Protein AF-A0A6I7LXK2-F1 (afdb_monomer)

Mean predicted aligned error: 7.74 Å

Structure (mmCIF, N/CA/C/O backbone):
data_AF-A0A6I7LXK2-F1
#
_entry.id   AF-A0A6I7LXK2-F1
#
loop_
_atom_site.group_PDB
_atom_site.id
_atom_site.type_symbol
_atom_site.label_atom_id
_atom_site.label_alt_id
_atom_site.label_comp_id
_atom_site.label_asym_id
_atom_site.label_entity_id
_atom_site.label_seq_id
_atom_site.pdbx_PDB_ins_code
_atom_site.Cartn_x
_atom_site.Cartn_y
_atom_site.Cartn_z
_atom_site.occupancy
_atom_site.B_iso_or_equiv
_atom_site.auth_seq_id
_atom_site.auth_comp_id
_atom_site.auth_asym_id
_atom_site.auth_atom_id
_atom_site.pdbx_PDB_model_num
ATOM 1 N N . MET A 1 1 ? -41.451 28.332 76.157 1.00 40.19 1 MET A N 1
ATOM 2 C CA . MET A 1 1 ? -41.102 29.244 75.045 1.00 40.19 1 MET A CA 1
ATOM 3 C C . MET A 1 1 ? -39.914 28.663 74.296 1.00 40.19 1 MET A C 1
ATOM 5 O O . MET A 1 1 ? -38.959 28.246 74.935 1.00 40.19 1 MET A O 1
ATOM 9 N N . LYS A 1 2 ? -40.050 28.534 72.973 1.00 38.38 2 LYS A N 1
ATOM 10 C CA . LYS A 1 2 ? -39.091 27.946 72.025 1.00 38.38 2 LYS A CA 1
ATOM 11 C C . LYS A 1 2 ? -38.053 28.992 71.586 1.00 38.38 2 LYS A C 1
ATOM 13 O O . LYS A 1 2 ? -38.459 30.115 71.318 1.00 38.38 2 LYS A O 1
ATOM 18 N N . ALA A 1 3 ? -36.791 28.588 71.430 1.00 36.12 3 ALA A N 1
ATOM 19 C CA . ALA A 1 3 ? -35.787 29.150 70.504 1.00 36.12 3 ALA A CA 1
ATOM 20 C C . ALA A 1 3 ? -34.567 28.200 70.527 1.00 36.12 3 ALA A C 1
ATOM 22 O O . ALA A 1 3 ? -33.747 28.268 71.431 1.00 36.12 3 ALA A O 1
ATOM 23 N N . LEU A 1 4 ? -34.600 27.059 69.834 1.00 32.16 4 LEU A N 1
ATOM 24 C CA . LEU A 1 4 ? -34.219 26.842 68.428 1.00 32.16 4 LEU A CA 1
ATOM 25 C C . LEU A 1 4 ? -32.803 27.355 68.084 1.00 32.16 4 LEU A C 1
ATOM 27 O O . LEU A 1 4 ? -32.638 28.447 67.550 1.00 32.16 4 LEU A O 1
ATOM 31 N N . LEU A 1 5 ? -31.794 26.522 68.373 1.00 35.69 5 LEU A N 1
ATOM 32 C CA . LEU A 1 5 ? -30.478 26.571 67.732 1.00 35.69 5 LEU A CA 1
ATOM 33 C C . LEU 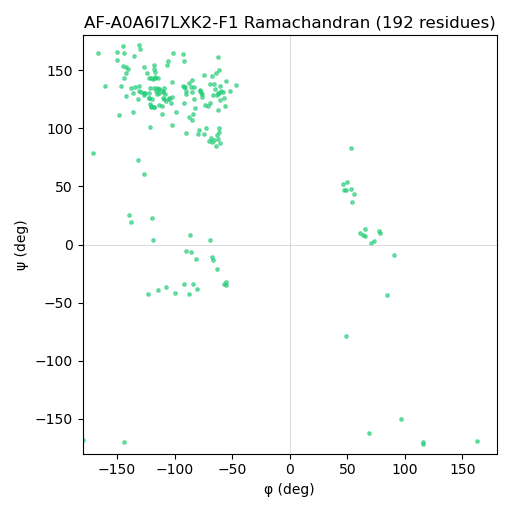A 1 5 ? -30.624 26.121 66.269 1.00 35.69 5 LEU A C 1
ATOM 35 O O . LEU A 1 5 ? -31.042 24.992 66.013 1.00 35.69 5 LEU A O 1
ATOM 39 N N . LEU A 1 6 ? -30.246 26.977 65.319 1.00 35.44 6 LEU A N 1
ATOM 40 C CA . LEU A 1 6 ? -29.979 26.575 63.939 1.00 35.44 6 LEU A CA 1
ATOM 41 C C . LEU A 1 6 ? -28.530 26.079 63.843 1.00 35.44 6 LEU A C 1
ATOM 43 O O . LEU A 1 6 ? -27.594 26.874 63.880 1.00 35.44 6 LEU A O 1
ATOM 47 N N . PHE A 1 7 ? -28.350 24.766 63.704 1.00 38.84 7 PHE A N 1
ATOM 48 C CA . PHE A 1 7 ? -27.110 24.177 63.202 1.00 38.84 7 PHE A CA 1
ATOM 49 C C . PHE A 1 7 ? -27.211 24.111 61.675 1.00 38.84 7 PHE A C 1
ATOM 51 O O . PHE A 1 7 ? -28.005 23.350 61.127 1.00 38.84 7 PHE A O 1
ATOM 58 N N . LEU A 1 8 ? -26.430 24.949 60.994 1.00 34.69 8 LEU A N 1
ATOM 59 C CA . LEU A 1 8 ? -26.265 24.924 59.545 1.00 34.69 8 LEU A CA 1
ATOM 60 C C . LEU A 1 8 ? -25.293 23.781 59.204 1.00 34.69 8 LEU A C 1
ATOM 62 O O . LEU A 1 8 ? -24.079 23.924 59.342 1.00 34.69 8 LEU A O 1
ATOM 66 N N . SER A 1 9 ? -25.810 22.622 58.802 1.00 42.69 9 SER A N 1
ATOM 67 C CA . SER A 1 9 ? -25.003 21.549 58.218 1.00 42.69 9 SER A CA 1
ATOM 68 C C . SER A 1 9 ? -24.723 21.878 56.752 1.00 42.69 9 SER A C 1
ATOM 70 O O . SER A 1 9 ? -25.523 21.608 55.858 1.00 42.69 9 SER A O 1
ATOM 72 N N . LEU A 1 10 ? -23.566 22.490 56.502 1.00 40.06 10 LEU A N 1
ATOM 73 C CA . LEU A 1 10 ? -23.031 22.675 55.159 1.00 40.06 10 LEU A CA 1
ATOM 74 C C . LEU A 1 10 ? -22.502 21.317 54.665 1.00 40.06 10 LEU A C 1
ATOM 76 O O . LEU A 1 10 ? -21.391 20.906 54.993 1.00 40.06 10 LEU A O 1
ATOM 80 N N . ILE A 1 11 ? -23.330 20.583 53.922 1.00 51.34 11 ILE A N 1
ATOM 81 C CA . ILE A 1 11 ? -22.913 19.366 53.222 1.00 51.34 11 ILE A CA 1
ATOM 82 C C . ILE A 1 11 ? -22.040 19.803 52.040 1.00 51.34 11 ILE A C 1
ATOM 84 O O . ILE A 1 11 ? -22.543 20.238 51.006 1.00 51.34 11 ILE A O 1
ATOM 88 N N . PHE A 1 12 ? -20.721 19.699 52.201 1.00 42.94 12 PHE A N 1
ATOM 89 C CA . PHE A 1 12 ? -19.771 19.731 51.091 1.00 42.94 12 PHE A CA 1
ATOM 90 C C . PHE A 1 12 ? -19.953 18.444 50.271 1.00 42.94 12 PHE A C 1
ATOM 92 O O . PHE A 1 12 ? -19.347 17.411 50.553 1.00 42.94 12 PHE A O 1
ATOM 99 N N . LEU A 1 13 ? -20.809 18.495 49.251 1.00 45.91 13 LEU A N 1
ATOM 100 C CA . LEU A 1 13 ? -20.766 17.546 48.141 1.00 45.91 13 LEU A CA 1
ATOM 101 C C . LEU A 1 13 ? -19.502 17.855 47.333 1.00 45.91 13 LEU A C 1
ATOM 103 O O . LEU A 1 13 ? -19.515 18.661 46.405 1.00 45.91 13 LEU A O 1
ATOM 107 N N . ILE A 1 14 ? -18.390 17.220 47.707 1.00 52.28 14 ILE A N 1
ATOM 108 C CA . ILE A 1 14 ? -17.249 17.052 46.809 1.00 52.28 14 ILE A CA 1
ATOM 109 C C . ILE A 1 14 ? -17.737 16.103 45.716 1.00 52.28 14 ILE A C 1
ATOM 111 O O . ILE A 1 14 ? -17.648 14.882 45.826 1.00 52.28 14 ILE A O 1
ATOM 115 N N . GLY A 1 15 ? -18.330 16.679 44.672 1.00 45.72 15 GLY A N 1
ATOM 116 C CA . GLY A 1 15 ? -18.480 16.000 43.402 1.00 45.72 15 GLY A CA 1
ATOM 117 C C . GLY A 1 15 ? -17.081 15.735 42.870 1.00 45.72 15 GLY A C 1
ATOM 118 O O . GLY A 1 15 ? -16.482 16.605 42.242 1.00 45.72 15 GLY A O 1
ATOM 119 N N . CYS A 1 16 ? -16.547 14.544 43.141 1.00 44.50 16 CYS A N 1
ATOM 120 C CA . CYS A 1 16 ? -15.482 13.971 42.333 1.00 44.50 16 CYS A CA 1
ATOM 121 C C . CYS A 1 16 ? -16.037 13.830 40.915 1.00 44.50 16 CYS A C 1
ATOM 123 O O . CYS A 1 16 ? -16.604 12.803 40.552 1.00 44.50 16 CYS A O 1
ATOM 125 N N . SER A 1 17 ? -15.912 14.892 40.122 1.00 44.53 17 SER A N 1
ATOM 126 C CA . SER A 1 17 ? -15.993 14.802 38.675 1.00 44.53 17 SER A CA 1
ATOM 127 C C . SER A 1 17 ? -14.786 13.972 38.259 1.00 44.53 17 SER A C 1
ATOM 129 O O . SER A 1 17 ? -13.677 14.487 38.112 1.00 44.53 17 SER A O 1
ATOM 131 N N . SER A 1 18 ? -14.967 12.652 38.194 1.00 45.75 18 SER A N 1
ATOM 132 C CA . SER A 1 18 ? -14.012 11.777 37.539 1.00 45.75 18 SER A CA 1
ATOM 133 C C . SER A 1 18 ? -13.983 12.225 36.086 1.00 45.75 18 SER A C 1
ATOM 135 O O . SER A 1 18 ? -14.856 11.864 35.293 1.00 45.75 18 SER A O 1
ATOM 137 N N . SER A 1 19 ? -13.011 13.066 35.738 1.00 47.66 19 SER A N 1
ATOM 138 C CA . SER A 1 19 ? -12.653 13.271 34.349 1.00 47.66 19 SER A CA 1
ATOM 139 C C . SER A 1 19 ? -12.160 11.917 33.850 1.00 47.66 19 SER A C 1
ATOM 141 O O . SER A 1 19 ? -10.985 11.580 34.008 1.00 47.66 19 SER A O 1
ATOM 143 N N . ASN A 1 20 ? -13.067 11.108 33.309 1.00 47.72 20 ASN A N 1
ATOM 144 C CA . ASN A 1 20 ? -12.704 9.981 32.473 1.00 47.72 20 ASN A CA 1
ATOM 145 C C . ASN A 1 20 ? -12.029 10.597 31.250 1.00 47.72 20 ASN A C 1
ATOM 147 O O . ASN A 1 20 ? -12.684 10.903 30.256 1.00 47.72 20 ASN A O 1
ATOM 151 N N . LYS A 1 21 ? -10.724 10.867 31.353 1.00 54.53 21 LYS A N 1
ATOM 152 C CA . LYS A 1 21 ? -9.888 11.063 30.177 1.00 54.53 21 LYS A CA 1
ATOM 153 C C . LYS A 1 21 ? -9.978 9.737 29.440 1.00 54.53 21 LYS A C 1
ATOM 155 O O . LYS A 1 21 ? -9.385 8.758 29.882 1.00 54.53 21 LYS A O 1
ATOM 160 N N . SER A 1 22 ? -10.811 9.689 28.404 1.00 71.38 22 SER A N 1
ATOM 161 C CA . SER A 1 22 ? -10.845 8.558 27.489 1.00 71.38 22 SER A CA 1
ATOM 162 C C . SER A 1 22 ? -9.419 8.314 27.020 1.00 71.38 22 SER A C 1
ATOM 164 O O . SER A 1 22 ? -8.722 9.26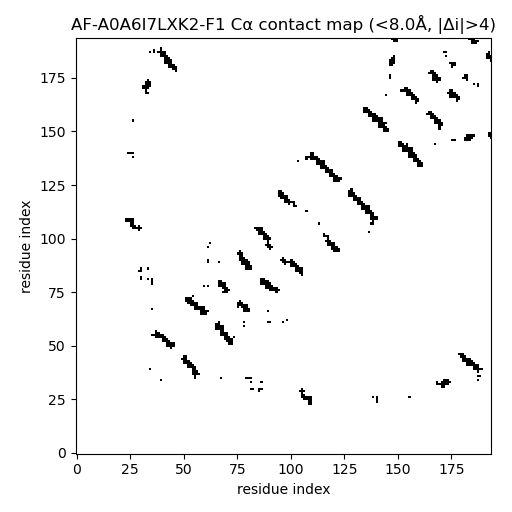8 26.660 1.00 71.38 22 SER A O 1
ATOM 166 N N . GLU A 1 23 ? -8.972 7.063 27.065 1.00 79.69 23 GLU A N 1
ATOM 167 C CA . GLU A 1 23 ? -7.675 6.715 26.501 1.00 79.69 23 GLU A CA 1
ATOM 168 C C . GLU A 1 23 ? -7.623 7.166 25.033 1.00 79.69 23 GLU A C 1
ATOM 170 O O . GLU A 1 23 ? -8.641 7.094 24.333 1.00 79.69 23 GLU A O 1
ATOM 175 N N . PRO A 1 24 ? -6.477 7.688 24.564 1.00 82.69 24 PRO A N 1
ATOM 176 C CA . PRO A 1 24 ? -6.350 8.109 23.179 1.00 82.69 24 PRO A CA 1
ATOM 177 C C . PRO A 1 24 ? -6.596 6.909 22.265 1.00 82.69 24 PRO A C 1
ATOM 179 O O . PRO A 1 24 ? -6.023 5.838 22.469 1.00 82.69 24 PRO A O 1
ATOM 182 N N . VAL A 1 25 ? -7.436 7.093 21.247 1.00 89.62 25 VAL A N 1
ATOM 183 C CA . VAL A 1 25 ? -7.673 6.068 20.229 1.00 89.62 25 VAL A CA 1
ATOM 184 C C . VAL A 1 25 ? -6.361 5.817 19.494 1.00 89.62 25 VAL A C 1
ATOM 186 O O . VAL A 1 25 ? -5.715 6.758 19.030 1.00 89.62 25 VAL A O 1
ATOM 189 N N . LYS A 1 26 ? -5.958 4.551 19.394 1.00 91.44 26 LYS A N 1
ATOM 190 C CA . LYS A 1 26 ? -4.748 4.139 18.678 1.00 91.44 26 LYS A CA 1
ATOM 191 C C . LYS A 1 26 ? -5.095 3.218 17.524 1.00 91.44 26 LYS A C 1
ATOM 193 O O . LYS A 1 26 ? -6.103 2.504 17.579 1.00 91.44 26 LYS A O 1
ATOM 198 N N . LEU A 1 27 ? -4.233 3.203 16.516 1.00 90.25 27 LEU A N 1
ATOM 199 C CA . LEU A 1 27 ? -4.200 2.108 15.562 1.00 90.25 27 LEU A CA 1
ATOM 200 C C . LEU A 1 27 ? -3.829 0.835 16.330 1.00 90.25 27 LEU A C 1
ATOM 202 O O . LEU A 1 27 ? -2.754 0.748 16.917 1.00 90.25 27 LEU A O 1
ATOM 206 N N . THR A 1 28 ? -4.742 -0.125 16.385 1.00 84.00 28 THR A N 1
ATOM 207 C CA . THR A 1 28 ? -4.524 -1.421 17.027 1.00 84.00 28 THR A CA 1
ATOM 208 C C . THR A 1 28 ? -4.555 -2.499 15.962 1.00 84.00 28 THR A C 1
ATOM 210 O O . THR A 1 28 ? -5.319 -2.407 15.005 1.00 84.00 28 THR A O 1
ATOM 213 N N . ASP A 1 29 ? -3.706 -3.520 16.123 1.00 87.75 29 ASP A N 1
ATOM 214 C CA . ASP A 1 29 ? -3.629 -4.632 15.168 1.00 87.75 29 ASP A CA 1
ATOM 215 C C . ASP A 1 29 ? -3.356 -4.152 13.726 1.00 87.75 29 ASP A C 1
ATOM 217 O O . ASP A 1 29 ? -3.992 -4.582 12.766 1.00 87.75 29 ASP A O 1
ATOM 221 N N . GLY A 1 30 ? -2.424 -3.199 13.581 1.00 90.31 30 GLY A N 1
ATOM 222 C CA . GLY A 1 30 ? -2.158 -2.524 12.309 1.00 90.31 30 GLY A CA 1
ATOM 223 C C . GLY A 1 30 ? -1.823 -3.488 11.168 1.00 90.31 30 GLY A C 1
ATOM 224 O O . GLY A 1 30 ? -2.288 -3.279 10.056 1.00 90.31 30 GLY A O 1
ATOM 225 N N . ALA A 1 31 ? -1.130 -4.597 11.450 1.00 94.31 31 ALA A N 1
ATOM 226 C CA . ALA A 1 31 ? -0.794 -5.615 10.453 1.00 94.31 31 ALA A CA 1
ATOM 227 C C . ALA A 1 31 ? -2.029 -6.194 9.740 1.00 94.31 31 ALA A C 1
ATOM 229 O O . ALA A 1 31 ? -1.972 -6.466 8.544 1.00 94.31 31 ALA A O 1
ATOM 230 N N . ALA A 1 32 ? -3.166 -6.313 10.432 1.00 95.38 32 ALA A N 1
ATOM 231 C CA . ALA A 1 32 ? -4.401 -6.818 9.839 1.00 95.38 32 ALA A CA 1
ATOM 232 C C . ALA A 1 32 ? -4.993 -5.885 8.766 1.00 95.38 32 ALA A C 1
ATOM 234 O O . ALA A 1 32 ? -5.883 -6.300 8.031 1.00 95.38 32 ALA A O 1
ATOM 235 N N . TYR A 1 33 ? -4.535 -4.635 8.666 1.00 97.19 33 TYR A N 1
ATOM 236 C CA . TYR A 1 33 ? -4.950 -3.682 7.633 1.00 97.19 33 TYR A CA 1
ATOM 237 C C . TYR A 1 33 ? -4.078 -3.730 6.377 1.00 97.19 33 TYR A C 1
ATOM 239 O O . TYR A 1 33 ? -4.403 -3.057 5.406 1.00 97.19 33 TYR A O 1
ATOM 247 N N . PHE A 1 34 ? -3.001 -4.519 6.374 1.00 97.12 34 PHE A N 1
ATOM 248 C CA . PHE A 1 34 ? -2.053 -4.601 5.263 1.00 97.12 34 PHE A CA 1
ATOM 249 C C . PHE A 1 34 ? -1.774 -6.071 4.917 1.00 97.12 34 PHE A C 1
ATOM 251 O O . PHE A 1 34 ? -0.702 -6.584 5.247 1.00 97.12 34 PHE A O 1
ATOM 258 N N . PRO A 1 35 ? -2.741 -6.778 4.300 1.00 96.31 35 PRO A N 1
ATOM 259 C CA . PRO A 1 35 ? -2.526 -8.151 3.867 1.00 96.31 35 PRO A CA 1
ATOM 260 C C . PRO A 1 35 ? -1.455 -8.202 2.771 1.00 96.31 35 PRO A C 1
ATOM 262 O O . PRO A 1 35 ? -1.442 -7.383 1.852 1.00 96.31 35 PRO A O 1
ATOM 265 N N . ILE A 1 36 ? -0.517 -9.138 2.924 1.00 96.56 36 ILE A N 1
ATOM 266 C CA . ILE A 1 36 ? 0.653 -9.309 2.049 1.00 96.56 36 ILE A CA 1
ATOM 267 C C . ILE A 1 36 ? 0.955 -10.794 1.777 1.00 96.56 36 ILE A C 1
ATOM 269 O O . ILE A 1 36 ? 2.1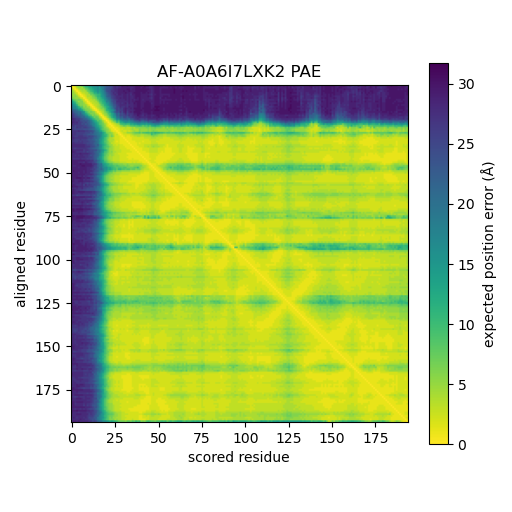14 -11.161 1.549 1.00 96.56 36 ILE A O 1
ATOM 273 N N . ALA A 1 37 ? -0.049 -11.671 1.872 1.00 97.00 37 ALA A N 1
ATOM 274 C CA . ALA A 1 37 ? 0.127 -13.086 1.566 1.00 97.00 37 ALA A CA 1
ATOM 275 C C . ALA A 1 37 ? 0.218 -13.286 0.047 1.00 97.00 37 ALA A C 1
ATOM 277 O O . ALA A 1 37 ? -0.403 -12.565 -0.730 1.00 97.00 37 ALA A O 1
ATOM 278 N N . ASP A 1 38 ? 1.015 -14.261 -0.395 1.00 97.56 38 ASP A N 1
ATOM 279 C CA . ASP A 1 38 ? 1.175 -14.519 -1.827 1.00 97.56 38 ASP A CA 1
ATOM 280 C C . ASP A 1 38 ? -0.171 -14.918 -2.452 1.00 97.56 38 ASP A C 1
ATOM 282 O O . ASP A 1 38 ? -0.863 -15.806 -1.952 1.00 97.56 38 ASP A O 1
ATOM 286 N N . GLY A 1 39 ? -0.528 -14.270 -3.563 1.00 97.38 39 GLY A N 1
ATOM 287 C CA . GLY A 1 39 ? -1.815 -14.453 -4.235 1.00 97.38 39 GLY A CA 1
ATOM 288 C C . GLY A 1 39 ? -2.931 -13.514 -3.766 1.00 97.38 39 GLY A C 1
ATOM 289 O O . GLY A 1 39 ? -3.961 -13.453 -4.444 1.00 97.38 39 GLY A O 1
ATOM 290 N N . A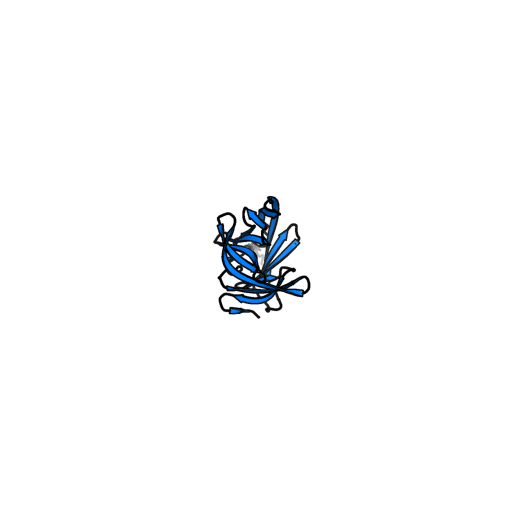SP A 1 40 ? -2.735 -12.742 -2.691 1.00 98.44 40 ASP A N 1
ATOM 291 C CA . ASP A 1 40 ? -3.668 -11.672 -2.324 1.00 98.44 40 ASP A CA 1
ATOM 292 C C . ASP A 1 40 ? -3.808 -10.697 -3.502 1.00 98.44 40 ASP A C 1
ATOM 294 O O . ASP A 1 40 ? -2.813 -10.221 -4.064 1.00 98.44 40 ASP A O 1
ATOM 298 N N . THR A 1 41 ? -5.053 -10.455 -3.914 1.00 98.25 41 THR A N 1
ATOM 299 C CA . THR A 1 41 ? -5.380 -9.734 -5.147 1.00 98.25 41 THR A CA 1
ATOM 300 C C . THR A 1 41 ? -6.474 -8.699 -4.918 1.00 98.25 41 THR A C 1
ATOM 302 O O . THR A 1 41 ? -7.518 -8.990 -4.335 1.00 98.25 41 THR A O 1
ATOM 305 N N . TRP A 1 42 ? -6.279 -7.505 -5.467 1.00 98.38 42 TRP A N 1
ATOM 306 C CA . TRP A 1 42 ? -7.244 -6.410 -5.456 1.00 98.38 42 TRP A CA 1
ATOM 307 C C . TRP A 1 42 ? -7.621 -6.000 -6.871 1.00 98.38 42 TRP A C 1
ATOM 309 O O . TRP A 1 42 ? -6.770 -5.931 -7.760 1.00 98.38 42 TRP A O 1
ATOM 319 N N . TYR A 1 43 ? -8.888 -5.649 -7.055 1.00 98.19 43 TYR A N 1
ATOM 320 C CA . TYR A 1 43 ? -9.426 -5.123 -8.300 1.00 98.19 43 TYR A CA 1
ATOM 321 C C . TYR A 1 43 ? -9.951 -3.715 -8.037 1.00 98.19 43 TYR A C 1
ATOM 323 O O . TYR A 1 43 ? -10.863 -3.534 -7.231 1.00 98.19 43 TYR A O 1
ATOM 331 N N . PHE A 1 44 ? -9.383 -2.724 -8.715 1.00 98.12 44 PHE A N 1
ATOM 332 C CA . PHE A 1 44 ? -9.707 -1.315 -8.530 1.00 98.12 44 PHE A CA 1
ATOM 333 C C . PHE A 1 44 ? -10.309 -0.694 -9.791 1.00 98.12 44 PHE A C 1
ATOM 335 O O . PHE A 1 44 ? -9.859 -0.944 -10.918 1.00 98.12 44 PHE A O 1
ATOM 342 N N . SER A 1 45 ? -11.259 0.211 -9.572 1.00 97.06 45 SER A N 1
ATOM 343 C CA . SER A 1 45 ? -11.553 1.304 -10.492 1.00 97.06 45 SER A CA 1
ATOM 344 C C . SER A 1 45 ? -10.554 2.425 -10.231 1.00 97.06 45 SER A C 1
ATOM 346 O O . SER A 1 45 ? -10.531 2.979 -9.135 1.00 97.06 45 SER A O 1
ATOM 348 N N . ALA A 1 46 ? -9.737 2.753 -11.227 1.00 92.69 46 ALA A N 1
ATOM 349 C CA . ALA A 1 46 ? -8.770 3.835 -11.149 1.00 92.69 46 ALA A CA 1
ATOM 350 C C . ALA A 1 46 ? -9.256 5.106 -11.865 1.00 92.69 46 ALA A C 1
ATOM 352 O O . ALA A 1 46 ? -10.187 5.059 -12.685 1.00 92.69 46 ALA A O 1
ATOM 353 N N . PHE A 1 47 ? -8.600 6.238 -11.595 1.00 84.69 47 PHE A N 1
ATOM 354 C CA . PHE A 1 47 ? -8.865 7.507 -12.278 1.00 84.69 47 PHE A CA 1
ATOM 355 C C . PHE A 1 47 ? -8.943 7.335 -13.809 1.00 84.69 47 PHE A C 1
ATOM 357 O O . PHE A 1 47 ? -8.166 6.603 -14.429 1.00 84.69 47 PHE A O 1
ATOM 364 N N . GLY A 1 48 ? -9.930 7.988 -14.430 1.00 85.75 48 GLY A N 1
ATOM 365 C CA . GLY A 1 48 ? -10.206 7.856 -15.865 1.00 85.75 48 GLY A CA 1
ATOM 366 C C . GLY A 1 48 ? -10.945 6.571 -16.268 1.00 85.75 48 GLY A C 1
ATOM 367 O O . GLY A 1 48 ? -11.026 6.269 -17.456 1.00 85.75 48 GLY A O 1
ATOM 368 N N . GLY A 1 49 ? -11.486 5.807 -15.311 1.00 87.44 49 GLY A N 1
ATOM 369 C CA . GLY A 1 49 ? -12.271 4.593 -15.577 1.00 87.44 49 GLY A CA 1
ATOM 370 C C . GLY A 1 49 ? -11.426 3.363 -15.924 1.00 87.44 49 GLY A C 1
ATOM 371 O O . GLY A 1 49 ? -11.969 2.338 -16.342 1.00 87.44 49 GLY A O 1
ATOM 372 N N . ARG A 1 50 ? -10.101 3.449 -15.755 1.00 93.69 50 ARG A N 1
ATOM 373 C CA . ARG A 1 50 ? -9.172 2.334 -15.962 1.00 93.69 50 ARG A CA 1
ATOM 374 C C . ARG A 1 50 ? -9.430 1.251 -14.916 1.00 93.69 50 ARG A C 1
ATOM 376 O O . ARG A 1 50 ? -9.598 1.554 -13.741 1.00 93.69 50 ARG A O 1
ATOM 383 N N . LYS A 1 51 ? -9.417 -0.016 -15.327 1.00 95.94 51 LYS A N 1
ATOM 384 C CA . LYS A 1 51 ? -9.408 -1.148 -14.393 1.00 95.94 51 LYS A CA 1
ATOM 385 C C . LYS A 1 51 ? -7.979 -1.546 -14.075 1.00 95.94 51 LYS A C 1
ATOM 387 O O . LYS A 1 51 ? -7.135 -1.611 -14.971 1.00 95.94 51 LYS A O 1
ATOM 392 N N . VAL A 1 52 ? -7.724 -1.773 -12.797 1.00 96.50 52 VAL A N 1
ATOM 393 C CA . VAL A 1 52 ? -6.403 -2.109 -12.283 1.00 96.50 52 VAL A CA 1
ATOM 394 C C . VAL A 1 52 ? -6.506 -3.347 -11.417 1.00 96.50 52 VAL A C 1
ATOM 396 O O . VAL A 1 52 ? -7.358 -3.415 -10.536 1.00 96.50 52 VAL A O 1
ATOM 399 N N . VAL A 1 53 ? -5.629 -4.313 -11.666 1.00 97.56 53 VAL A N 1
ATOM 400 C CA . VAL A 1 53 ? -5.466 -5.495 -10.822 1.00 97.56 53 VAL A CA 1
ATOM 401 C C . VAL A 1 53 ? -4.131 -5.389 -10.117 1.00 97.56 53 VAL A C 1
ATOM 403 O O . VAL A 1 53 ? -3.107 -5.220 -10.779 1.00 97.56 53 VAL A O 1
ATOM 406 N N . ARG A 1 54 ? -4.134 -5.500 -8.790 1.00 97.38 54 ARG A N 1
ATOM 407 C CA . ARG A 1 54 ? -2.915 -5.575 -7.986 1.00 97.38 54 ARG A CA 1
ATOM 408 C C . ARG A 1 54 ? -2.800 -6.942 -7.340 1.00 97.38 54 ARG A C 1
ATOM 410 O O . ARG A 1 54 ? -3.790 -7.413 -6.802 1.00 97.38 54 ARG A O 1
ATOM 417 N N . THR A 1 55 ? -1.627 -7.566 -7.395 1.00 98.00 55 THR A N 1
ATOM 418 C CA . THR A 1 55 ? -1.412 -8.929 -6.870 1.00 98.00 55 THR A CA 1
ATOM 419 C C . THR A 1 55 ? -0.091 -9.028 -6.122 1.00 98.00 55 THR A C 1
ATOM 421 O O . THR A 1 55 ? 0.939 -8.587 -6.639 1.00 98.00 55 THR A O 1
ATOM 424 N N . VAL A 1 56 ? -0.094 -9.652 -4.944 1.00 98.06 56 VAL A N 1
ATOM 425 C CA . VAL A 1 56 ? 1.138 -10.059 -4.254 1.00 98.06 56 VAL A CA 1
ATOM 426 C C . VAL A 1 56 ? 1.746 -11.265 -4.975 1.00 98.06 56 VAL A C 1
ATOM 428 O O . VAL A 1 56 ? 1.121 -12.320 -5.079 1.00 98.06 56 VAL A O 1
ATOM 431 N N . SER A 1 57 ? 2.975 -11.126 -5.470 1.00 97.44 57 SER A N 1
ATOM 432 C CA . SER A 1 57 ? 3.633 -12.103 -6.348 1.00 97.44 57 SER A CA 1
ATOM 433 C C . SER A 1 57 ? 5.011 -12.523 -5.827 1.00 97.44 57 SER A C 1
ATOM 435 O O . SER A 1 57 ? 6.032 -12.357 -6.511 1.00 97.44 57 SER A O 1
ATOM 437 N N . GLY A 1 58 ? 5.042 -13.105 -4.629 1.00 96.75 58 GLY A N 1
ATOM 438 C CA . GLY A 1 58 ? 6.265 -13.612 -4.017 1.00 96.75 58 GLY A CA 1
ATOM 439 C C . GLY A 1 58 ? 7.224 -12.500 -3.609 1.00 96.75 58 GLY A C 1
ATOM 440 O O . GLY A 1 58 ? 6.863 -11.325 -3.503 1.00 96.75 58 GLY A O 1
ATOM 441 N N . ASP A 1 59 ? 8.477 -12.879 -3.392 1.00 97.31 59 ASP A N 1
ATOM 442 C CA . ASP A 1 59 ? 9.477 -11.968 -2.848 1.00 97.31 59 ASP A CA 1
ATOM 443 C C . ASP A 1 59 ? 10.259 -11.236 -3.953 1.00 97.31 59 ASP A C 1
ATOM 445 O O . ASP A 1 59 ? 10.346 -11.666 -5.111 1.00 97.31 59 ASP A O 1
ATOM 449 N N . THR A 1 60 ? 10.839 -10.099 -3.591 1.00 95.88 60 THR A N 1
ATOM 450 C CA . THR A 1 60 ? 11.818 -9.329 -4.362 1.00 95.88 60 THR A CA 1
ATOM 451 C C . THR A 1 60 ? 12.827 -8.694 -3.401 1.00 95.88 60 THR A C 1
ATOM 453 O O . THR A 1 60 ? 12.640 -8.729 -2.183 1.00 95.88 60 THR A O 1
ATOM 456 N N . THR A 1 61 ? 13.897 -8.113 -3.937 1.00 95.06 61 THR A N 1
ATOM 457 C CA . THR A 1 61 ? 14.915 -7.418 -3.145 1.00 95.06 61 THR A CA 1
ATOM 458 C C . THR A 1 61 ? 15.024 -5.972 -3.601 1.00 95.06 61 THR A C 1
ATOM 460 O O . THR A 1 61 ? 15.362 -5.720 -4.756 1.00 95.06 61 THR A O 1
ATOM 463 N N . ILE A 1 62 ? 14.786 -5.033 -2.687 1.00 93.69 62 ILE A N 1
ATOM 464 C CA . ILE A 1 62 ? 14.976 -3.592 -2.895 1.00 93.69 62 ILE A CA 1
ATOM 465 C C . ILE A 1 62 ? 16.003 -3.115 -1.876 1.00 93.69 62 ILE A C 1
ATOM 467 O O . ILE A 1 62 ? 15.848 -3.370 -0.688 1.00 93.69 62 ILE A O 1
ATOM 471 N N . ASN A 1 63 ? 17.080 -2.473 -2.335 1.00 89.56 63 ASN A N 1
ATOM 472 C CA . ASN A 1 63 ? 18.159 -1.981 -1.470 1.00 89.56 63 ASN A CA 1
ATOM 473 C C . ASN A 1 63 ? 18.676 -3.033 -0.457 1.00 89.56 63 ASN A C 1
ATOM 475 O O . ASN A 1 63 ? 18.802 -2.781 0.737 1.00 89.56 63 ASN A O 1
ATOM 479 N N . SER A 1 64 ? 18.936 -4.257 -0.931 1.00 91.12 64 SER A N 1
ATOM 480 C CA . SER A 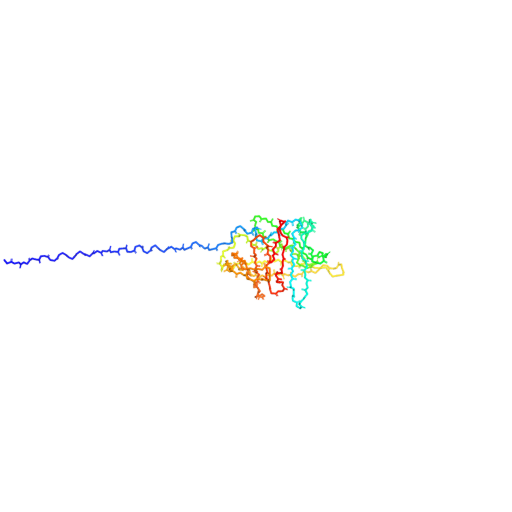1 64 ? 19.352 -5.411 -0.106 1.00 91.12 64 SER A CA 1
ATOM 481 C C . SER A 1 64 ? 18.332 -5.897 0.941 1.00 91.12 64 SER A C 1
ATOM 483 O O . SER A 1 64 ? 18.657 -6.784 1.730 1.00 91.12 64 SER A O 1
ATOM 485 N N . LEU A 1 65 ? 17.101 -5.378 0.942 1.00 93.56 65 LEU A N 1
ATOM 486 C CA . LEU A 1 65 ? 16.011 -5.823 1.810 1.00 93.56 65 LEU A CA 1
ATOM 487 C C . LEU A 1 65 ? 15.035 -6.710 1.037 1.00 93.56 65 LEU A C 1
ATOM 489 O O . LEU A 1 65 ? 14.514 -6.326 -0.012 1.00 93.56 65 LEU A O 1
ATOM 493 N N . THR A 1 66 ? 14.764 -7.898 1.575 1.00 96.19 66 THR A N 1
ATOM 494 C CA . THR A 1 66 ? 13.740 -8.798 1.036 1.00 96.19 66 THR A CA 1
ATOM 495 C 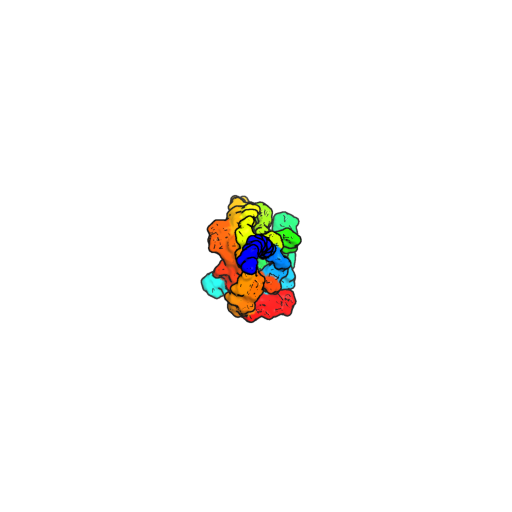C . THR A 1 66 ? 12.352 -8.297 1.422 1.00 96.19 66 THR A C 1
ATOM 497 O O . THR A 1 66 ? 12.064 -8.060 2.595 1.00 96.19 66 THR A O 1
ATOM 500 N N . CYS A 1 67 ? 11.491 -8.133 0.427 1.00 96.94 67 CYS A N 1
ATOM 501 C CA . CYS A 1 67 ? 10.143 -7.591 0.555 1.00 96.94 67 CYS A CA 1
ATOM 502 C C . CYS A 1 67 ? 9.186 -8.308 -0.409 1.00 96.94 67 CYS A C 1
ATOM 504 O O . CYS A 1 67 ? 9.611 -9.011 -1.325 1.00 96.94 67 CYS A O 1
ATOM 506 N N . LYS A 1 68 ? 7.882 -8.145 -0.197 1.00 97.81 68 LYS A N 1
ATOM 507 C CA . LYS A 1 68 ? 6.826 -8.680 -1.055 1.00 97.81 68 LYS A CA 1
ATOM 508 C C . LYS A 1 68 ? 6.677 -7.840 -2.306 1.00 97.81 68 LYS A C 1
ATOM 510 O O . LYS A 1 68 ? 6.566 -6.622 -2.230 1.00 97.81 68 LYS A O 1
ATOM 515 N N . ARG A 1 69 ? 6.662 -8.493 -3.460 1.00 97.38 69 ARG A N 1
ATOM 516 C CA . ARG A 1 69 ? 6.491 -7.863 -4.766 1.00 97.38 69 ARG A CA 1
ATOM 517 C C . ARG A 1 69 ? 5.013 -7.687 -5.065 1.00 97.38 69 ARG A C 1
ATOM 519 O O . ARG A 1 69 ? 4.263 -8.657 -4.988 1.00 97.38 69 ARG A O 1
ATOM 526 N N . ILE A 1 70 ? 4.621 -6.495 -5.493 1.00 97.44 70 ILE A N 1
ATOM 527 C CA . ILE A 1 70 ? 3.259 -6.209 -5.933 1.00 97.44 70 ILE A CA 1
ATOM 528 C C . ILE A 1 70 ? 3.271 -5.911 -7.424 1.00 97.44 70 ILE A C 1
ATOM 530 O O . ILE A 1 70 ? 3.930 -4.978 -7.898 1.00 97.44 70 ILE A O 1
ATOM 534 N N . LEU A 1 71 ? 2.535 -6.726 -8.167 1.00 96.62 71 LEU A N 1
ATOM 535 C CA . LEU A 1 71 ? 2.285 -6.506 -9.582 1.00 96.62 71 LEU A CA 1
ATOM 536 C C . LEU A 1 71 ? 1.057 -5.617 -9.735 1.00 96.62 71 LEU A C 1
ATOM 538 O O . LEU A 1 71 ? 0.069 -5.835 -9.042 1.00 96.62 71 LEU A O 1
ATOM 542 N N . GLU A 1 72 ? 1.095 -4.672 -10.666 1.00 95.00 72 GLU A N 1
ATOM 543 C CA . GLU A 1 72 ? -0.079 -4.012 -11.227 1.00 95.00 72 GLU A CA 1
ATOM 544 C C . GLU A 1 72 ? -0.220 -4.452 -12.682 1.00 95.00 72 GLU A C 1
ATOM 546 O O . GLU A 1 72 ? 0.687 -4.215 -13.484 1.00 95.00 72 GLU A O 1
ATOM 551 N N . ASN A 1 73 ? -1.339 -5.092 -13.031 1.00 94.25 73 ASN A N 1
ATOM 552 C CA . ASN A 1 73 ? -1.575 -5.642 -14.370 1.00 94.25 73 ASN A CA 1
ATOM 553 C C . ASN A 1 73 ? -0.347 -6.429 -14.887 1.00 94.25 73 ASN A C 1
ATOM 555 O O . ASN A 1 73 ? 0.202 -6.129 -15.948 1.00 94.25 73 ASN A O 1
ATOM 559 N N . ASP A 1 74 ? 0.129 -7.373 -14.069 1.00 90.75 74 ASP A N 1
ATOM 560 C CA . ASP A 1 74 ? 1.279 -8.259 -14.321 1.00 90.75 74 ASP A CA 1
ATOM 561 C C . ASP A 1 74 ? 2.660 -7.584 -14.428 1.00 90.75 74 ASP A C 1
ATOM 563 O O . ASP A 1 74 ? 3.659 -8.244 -14.715 1.00 90.75 74 ASP A O 1
ATOM 567 N N . THR A 1 75 ? 2.761 -6.284 -14.142 1.00 90.62 75 THR A N 1
ATOM 568 C CA . THR A 1 75 ? 4.038 -5.556 -14.107 1.00 90.62 75 THR A CA 1
ATOM 569 C C . THR A 1 75 ? 4.391 -5.181 -12.676 1.00 90.62 75 THR A C 1
ATOM 571 O O . THR A 1 75 ? 3.556 -4.622 -11.973 1.00 90.62 75 THR A O 1
ATOM 574 N N . THR A 1 76 ? 5.626 -5.437 -12.231 1.00 84.56 76 THR A N 1
ATOM 575 C CA . THR A 1 76 ? 6.080 -4.977 -10.909 1.00 84.56 76 THR A CA 1
ATOM 576 C C . THR A 1 76 ? 5.920 -3.465 -10.804 1.00 84.56 76 THR A C 1
ATOM 578 O O . THR A 1 76 ? 6.534 -2.726 -11.574 1.00 84.56 76 THR A O 1
ATOM 581 N N . GLN A 1 77 ? 5.105 -3.025 -9.849 1.00 89.56 77 GLN A N 1
ATOM 582 C CA . GLN A 1 77 ? 4.935 -1.608 -9.543 1.00 89.56 77 GLN A CA 1
ATOM 583 C C . GLN A 1 77 ? 5.438 -1.260 -8.158 1.00 89.56 77 GLN A C 1
ATOM 585 O O . GLN A 1 77 ? 6.060 -0.216 -7.994 1.00 89.56 77 GLN A O 1
ATOM 590 N N . GLU A 1 78 ? 5.200 -2.139 -7.186 1.00 95.94 78 GLU A N 1
ATOM 591 C CA . GLU A 1 78 ? 5.487 -1.843 -5.790 1.00 95.94 78 GLU A CA 1
ATOM 592 C C . GLU A 1 78 ? 6.183 -2.999 -5.082 1.00 95.94 78 GLU A C 1
ATOM 594 O O . GLU A 1 78 ? 6.179 -4.147 -5.539 1.00 95.94 78 GLU A O 1
ATOM 599 N N . ALA A 1 79 ? 6.791 -2.679 -3.944 1.00 97.12 79 ALA A N 1
ATOM 600 C CA . ALA A 1 79 ? 7.388 -3.654 -3.053 1.00 97.12 79 ALA A CA 1
ATOM 601 C C . ALA A 1 79 ? 7.158 -3.257 -1.594 1.00 97.12 79 ALA A C 1
ATOM 603 O O . ALA A 1 79 ? 7.453 -2.125 -1.197 1.00 97.12 79 ALA A O 1
ATOM 604 N N . TRP A 1 80 ? 6.634 -4.188 -0.801 1.00 97.88 80 TRP A N 1
ATOM 605 C CA . TRP A 1 80 ? 6.121 -3.938 0.544 1.00 97.88 80 TRP A CA 1
ATOM 606 C C . TRP A 1 80 ? 6.738 -4.860 1.589 1.00 97.88 80 TRP A C 1
ATOM 608 O O . TRP A 1 80 ? 7.091 -6.002 1.309 1.00 97.88 80 TRP A O 1
ATOM 618 N N . SER A 1 81 ? 6.800 -4.414 2.836 1.00 97.62 81 SER A N 1
ATOM 619 C CA . SER A 1 81 ? 7.032 -5.313 3.969 1.00 97.62 81 SER A CA 1
ATOM 620 C C . SER A 1 81 ? 6.185 -4.902 5.160 1.00 97.62 81 SER A C 1
ATOM 622 O O . SER A 1 81 ? 5.930 -3.715 5.350 1.00 97.62 81 SER A O 1
ATOM 624 N N . VAL A 1 82 ? 5.827 -5.865 6.002 1.00 96.94 82 VAL A N 1
ATOM 625 C CA . VAL A 1 82 ? 5.124 -5.622 7.262 1.00 96.94 82 VAL A CA 1
ATOM 626 C C . VAL A 1 82 ? 5.916 -6.258 8.392 1.00 96.94 82 VAL A C 1
ATOM 628 O O . VAL A 1 82 ? 6.291 -7.426 8.307 1.00 96.94 82 VAL A O 1
ATOM 631 N N . ASP A 1 83 ? 6.164 -5.496 9.452 1.00 94.56 83 ASP A N 1
ATOM 632 C CA . ASP A 1 83 ? 6.745 -6.007 10.691 1.00 94.56 83 ASP A CA 1
ATOM 633 C C . ASP A 1 83 ? 6.156 -5.303 11.923 1.00 94.56 83 ASP A C 1
ATOM 635 O O . ASP A 1 83 ? 5.162 -4.583 11.840 1.00 94.56 83 ASP A O 1
ATOM 639 N N . ALA A 1 84 ? 6.754 -5.536 13.094 1.00 92.25 84 ALA A N 1
ATOM 640 C CA . ALA A 1 84 ? 6.282 -4.975 14.357 1.00 92.25 84 ALA A CA 1
ATOM 641 C C . ALA A 1 84 ? 6.331 -3.434 14.412 1.00 92.25 84 ALA A C 1
ATOM 643 O O . ALA A 1 84 ? 5.631 -2.845 15.236 1.00 92.25 84 ALA A O 1
ATOM 644 N N . ALA A 1 85 ? 7.149 -2.778 13.581 1.00 93.62 85 ALA A N 1
ATOM 645 C CA . ALA A 1 85 ? 7.205 -1.320 13.528 1.00 93.62 85 ALA A CA 1
ATOM 646 C C . ALA A 1 85 ? 6.061 -0.745 12.681 1.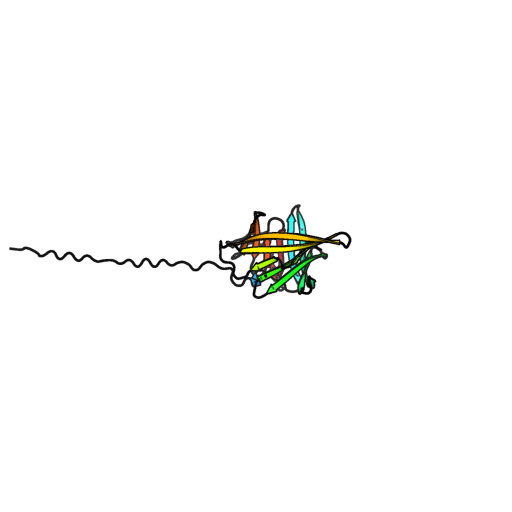00 93.62 85 ALA A C 1
ATOM 648 O O . ALA A 1 85 ? 5.497 0.292 13.039 1.00 93.62 85 ALA A O 1
ATOM 649 N N . GLY A 1 86 ? 5.710 -1.411 11.580 1.00 96.81 86 GLY A N 1
ATOM 650 C CA . GLY A 1 86 ? 4.626 -0.973 10.710 1.00 96.81 86 GLY A CA 1
ATOM 651 C C . GLY A 1 86 ? 4.636 -1.589 9.316 1.00 96.81 86 GLY A C 1
ATOM 652 O O . GLY A 1 86 ? 5.396 -2.515 9.017 1.00 96.81 86 GLY A O 1
ATOM 653 N N . PHE A 1 87 ? 3.792 -1.028 8.453 1.00 97.75 87 PHE A N 1
ATOM 654 C CA . PHE A 1 87 ? 3.783 -1.293 7.017 1.00 97.75 87 PHE A CA 1
ATOM 655 C C . PHE A 1 87 ? 4.778 -0.371 6.312 1.00 97.75 87 PHE A C 1
ATOM 657 O O . PHE A 1 87 ? 4.836 0.823 6.605 1.00 97.75 87 PHE A O 1
ATOM 664 N N . LYS A 1 88 ? 5.571 -0.924 5.395 1.00 97.81 88 LYS A N 1
ATOM 665 C CA . LYS A 1 88 ? 6.653 -0.221 4.703 1.00 97.81 88 LYS A CA 1
ATOM 666 C C . LYS A 1 88 ? 6.509 -0.355 3.198 1.00 97.81 88 LYS A C 1
ATOM 668 O O . LYS A 1 88 ? 6.480 -1.478 2.692 1.00 97.81 88 LYS A O 1
ATOM 673 N N . THR A 1 89 ? 6.551 0.775 2.505 1.00 96.81 89 THR A N 1
ATOM 674 C CA . THR A 1 89 ? 6.662 0.841 1.047 1.00 96.81 89 THR A CA 1
ATOM 675 C C . THR A 1 89 ? 8.117 1.090 0.669 1.00 96.81 89 THR A C 1
ATOM 677 O O . THR A 1 89 ? 8.681 2.144 0.969 1.00 96.81 89 THR A O 1
ATOM 680 N N . HIS A 1 90 ? 8.733 0.103 0.020 1.00 97.31 90 HIS A N 1
ATOM 681 C CA . HIS A 1 90 ? 10.119 0.165 -0.461 1.00 97.31 90 HIS A CA 1
ATOM 682 C C . HIS A 1 90 ? 10.198 0.677 -1.894 1.00 97.31 90 HIS A C 1
ATOM 684 O O . HIS A 1 90 ? 11.144 1.371 -2.240 1.00 97.31 90 HIS A O 1
ATOM 690 N N . LEU A 1 91 ? 9.196 0.344 -2.707 1.00 93.62 91 LEU A N 1
ATOM 691 C CA . LEU A 1 91 ? 9.045 0.744 -4.103 1.00 93.62 91 LEU A CA 1
ATOM 692 C C . LEU A 1 91 ? 7.584 1.155 -4.317 1.00 93.62 91 LEU A C 1
ATOM 694 O O . LEU A 1 91 ? 6.703 0.391 -3.919 1.00 93.62 91 LEU A O 1
ATOM 698 N N . LEU A 1 92 ? 7.336 2.328 -4.912 1.00 86.12 92 LEU A N 1
ATOM 699 C CA . LEU A 1 92 ? 5.975 2.845 -5.155 1.00 86.12 92 LEU A CA 1
ATOM 700 C C . LEU A 1 92 ? 5.568 2.800 -6.638 1.00 86.12 92 LEU A C 1
ATOM 702 O O . LEU A 1 92 ? 4.407 2.555 -6.941 1.00 86.12 92 LEU A O 1
ATOM 706 N N . ILE A 1 93 ? 6.493 3.053 -7.571 1.00 83.19 93 ILE A N 1
ATOM 707 C CA . ILE A 1 93 ? 6.205 2.995 -9.014 1.00 83.19 93 ILE A CA 1
ATOM 708 C C . ILE A 1 93 ? 7.458 2.544 -9.758 1.00 83.19 93 ILE A C 1
ATOM 710 O O . ILE A 1 93 ? 8.408 3.317 -9.853 1.00 83.19 93 ILE A O 1
ATOM 714 N N . ARG A 1 94 ? 7.428 1.332 -10.327 1.00 78.69 94 ARG A N 1
ATOM 715 C CA . ARG A 1 94 ? 8.472 0.695 -11.162 1.00 78.69 94 ARG A CA 1
ATOM 716 C C . ARG A 1 94 ? 9.888 0.739 -10.587 1.00 78.69 94 ARG A C 1
ATOM 718 O O . ARG A 1 94 ? 10.392 -0.266 -10.103 1.00 78.69 94 ARG A O 1
ATOM 725 N N . ASP A 1 95 ? 10.537 1.885 -10.711 1.00 81.94 95 ASP A N 1
ATOM 726 C CA . ASP A 1 95 ? 11.928 2.171 -10.403 1.00 81.94 95 ASP A CA 1
ATOM 727 C C . ASP A 1 95 ? 12.092 3.240 -9.312 1.00 81.94 95 ASP A C 1
ATOM 729 O O . ASP A 1 95 ? 13.218 3.601 -9.011 1.00 81.94 95 ASP A O 1
ATOM 733 N N . HIS A 1 96 ? 11.006 3.731 -8.705 1.00 91.44 96 HIS A N 1
ATOM 734 C CA . HIS A 1 96 ? 11.045 4.704 -7.611 1.00 91.44 96 HIS A CA 1
ATOM 735 C C . HIS A 1 96 ? 11.106 4.000 -6.254 1.00 91.44 96 HIS A C 1
ATOM 737 O O . HIS A 1 96 ? 10.063 3.593 -5.722 1.00 91.44 96 HIS A O 1
ATOM 743 N N . TRP A 1 97 ? 12.313 3.843 -5.701 1.00 95.19 97 TRP A N 1
ATOM 744 C CA . TRP A 1 97 ? 12.522 3.242 -4.380 1.00 95.19 97 TRP A CA 1
ATOM 745 C C . TRP A 1 97 ? 12.878 4.271 -3.311 1.00 95.19 97 TRP A C 1
ATOM 747 O O . TRP A 1 97 ? 13.365 5.359 -3.610 1.00 95.19 97 TRP A O 1
ATOM 757 N N . PHE A 1 98 ? 12.642 3.908 -2.055 1.00 96.19 98 PHE A N 1
ATOM 758 C CA . PHE A 1 98 ? 12.796 4.785 -0.897 1.00 96.19 98 PHE A CA 1
ATOM 759 C C . PHE A 1 98 ? 13.864 4.254 0.055 1.00 96.19 98 PHE A C 1
ATOM 761 O O . PHE A 1 98 ? 13.864 3.066 0.386 1.00 96.19 98 PHE A O 1
ATOM 768 N N . ASP A 1 99 ? 14.743 5.135 0.530 1.00 95.88 99 ASP A N 1
ATOM 769 C CA . ASP A 1 99 ? 15.686 4.833 1.612 1.00 95.88 99 ASP A CA 1
ATOM 770 C C . ASP A 1 99 ? 15.753 5.999 2.625 1.00 95.88 99 ASP A C 1
ATOM 772 O O . ASP A 1 99 ? 16.174 7.103 2.256 1.00 95.88 99 ASP A O 1
ATOM 776 N N . PRO A 1 100 ? 15.311 5.807 3.888 1.00 96.31 100 PRO A N 1
ATOM 777 C CA . PRO A 1 100 ? 14.586 4.632 4.398 1.00 96.31 100 PRO A CA 1
ATOM 778 C C . PRO A 1 100 ? 13.220 4.438 3.703 1.00 96.31 100 PRO A C 1
ATOM 780 O O . PRO A 1 100 ? 12.697 5.394 3.130 1.00 96.31 100 PRO A O 1
ATOM 783 N N . PRO A 1 101 ? 12.595 3.245 3.762 1.00 97.00 101 PRO A N 1
ATOM 784 C CA . PRO A 1 101 ? 11.265 3.034 3.188 1.00 97.00 101 PRO A CA 1
ATOM 785 C C . PRO A 1 101 ? 10.209 3.927 3.852 1.00 97.00 101 PRO A C 1
ATOM 787 O O . PRO A 1 101 ? 10.305 4.237 5.044 1.00 97.00 101 PRO A O 1
ATOM 790 N N . LEU A 1 102 ? 9.168 4.298 3.101 1.00 95.75 102 LEU A N 1
ATOM 791 C CA . LEU A 1 102 ? 8.028 5.032 3.659 1.00 95.75 102 LEU A CA 1
ATOM 792 C C . LEU A 1 102 ? 7.270 4.126 4.633 1.00 95.75 102 LEU A C 1
ATOM 794 O O . LEU A 1 102 ? 6.931 2.997 4.285 1.00 95.75 102 LEU A O 1
ATOM 798 N N . LEU A 1 103 ? 7.019 4.612 5.850 1.00 96.44 103 LEU A N 1
ATOM 799 C CA . LEU A 1 103 ? 6.480 3.826 6.962 1.00 96.44 103 LEU A CA 1
ATOM 800 C C . LEU A 1 103 ? 5.105 4.340 7.394 1.00 96.44 103 LEU A C 1
ATOM 802 O O . LEU A 1 103 ? 4.944 5.525 7.682 1.00 96.44 103 LEU A O 1
ATOM 806 N N . ILE A 1 104 ? 4.158 3.416 7.548 1.00 97.19 104 ILE A N 1
ATOM 807 C CA . ILE A 1 104 ? 2.926 3.592 8.321 1.00 97.19 104 ILE A CA 1
ATOM 808 C C . ILE A 1 104 ? 3.112 2.865 9.664 1.00 97.19 104 ILE A C 1
ATOM 810 O O . ILE A 1 104 ? 3.032 1.631 9.701 1.00 97.19 104 ILE A O 1
ATOM 814 N N . PRO A 1 105 ? 3.382 3.580 10.773 1.00 96.50 105 PRO A N 1
ATOM 815 C CA . PRO A 1 105 ? 3.597 2.951 12.073 1.00 96.50 105 PRO A CA 1
ATOM 816 C C . PRO A 1 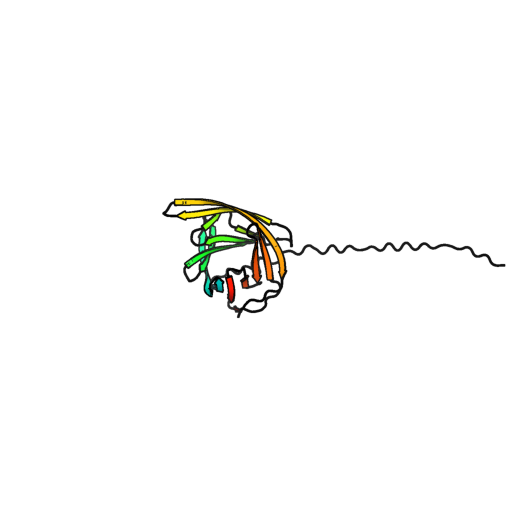105 ? 2.324 2.303 12.631 1.00 96.50 105 PRO A C 1
ATOM 818 O O . PRO A 1 105 ? 1.231 2.852 12.509 1.00 96.50 105 PRO A O 1
ATOM 821 N N . PHE A 1 106 ? 2.450 1.181 13.341 1.00 94.69 106 PHE A N 1
ATOM 822 C CA . PHE A 1 106 ? 1.296 0.515 13.977 1.00 94.69 106 PHE A CA 1
ATOM 823 C C . PHE A 1 106 ? 0.937 1.038 15.370 1.00 94.69 106 PHE A C 1
ATOM 825 O O . PHE A 1 106 ? 0.084 0.471 16.042 1.00 94.69 106 PHE A O 1
ATOM 832 N N . ASN A 1 107 ? 1.563 2.124 15.815 1.00 90.81 107 ASN A N 1
ATOM 833 C CA . ASN A 1 107 ? 1.317 2.758 17.110 1.00 90.81 107 ASN A CA 1
ATOM 834 C C . ASN A 1 107 ? 0.830 4.211 16.980 1.00 90.81 107 ASN A C 1
ATOM 836 O O . ASN A 1 107 ? 0.984 4.994 17.921 1.00 90.81 107 ASN A O 1
ATOM 840 N N . LEU A 1 108 ? 0.258 4.573 15.827 1.00 95.38 108 LEU A N 1
ATOM 841 C CA . LEU A 1 108 ? -0.310 5.900 15.603 1.00 95.38 108 LEU A CA 1
ATOM 842 C C . LEU A 1 108 ? -1.445 6.185 16.594 1.00 95.38 108 LEU A C 1
ATOM 844 O O . LEU A 1 108 ? -2.307 5.341 16.845 1.00 95.38 108 LEU A O 1
ATOM 848 N N . GLU A 1 109 ? -1.441 7.396 17.143 1.00 96.12 109 GLU A N 1
ATOM 849 C CA . GLU A 1 109 ? -2.496 7.919 18.013 1.00 96.12 109 GLU A CA 1
ATOM 850 C C . GLU A 1 109 ? -3.372 8.870 17.196 1.00 96.12 109 GLU A C 1
ATOM 852 O O . GLU A 1 109 ? -2.860 9.644 16.385 1.00 96.12 109 GLU A O 1
ATOM 857 N N . GLN A 1 110 ? -4.687 8.817 17.398 1.00 96.25 110 GLN A N 1
ATOM 858 C CA . GLN A 1 110 ? -5.628 9.603 16.611 1.00 96.25 110 GLN A CA 1
ATOM 859 C C . GLN A 1 110 ? -5.328 11.105 16.712 1.00 96.25 110 GLN A C 1
ATOM 861 O O . GLN A 1 110 ? -5.166 11.643 17.810 1.00 96.25 110 GLN A O 1
ATOM 866 N N . GLY A 1 111 ? -5.268 11.781 15.563 1.00 94.81 111 GLY A N 1
ATOM 867 C CA . GLY A 1 111 ? -5.004 13.218 15.458 1.00 94.81 111 GLY A CA 1
ATOM 868 C C . GLY A 1 111 ? -3.570 13.633 15.800 1.00 94.81 111 GLY A C 1
ATOM 869 O O . GLY A 1 111 ? -3.261 14.824 15.770 1.00 94.81 111 GLY A O 1
ATOM 870 N N . LYS A 1 112 ? -2.684 12.684 16.133 1.00 96.44 112 LYS A N 1
ATOM 871 C CA . LYS A 1 112 ? -1.277 12.970 16.400 1.00 96.44 112 LYS A CA 1
ATOM 872 C C . LYS A 1 112 ? -0.464 12.822 15.112 1.00 96.44 112 LYS A C 1
ATOM 874 O O . LYS A 1 112 ? -0.439 11.726 14.549 1.00 96.44 112 LYS A O 1
ATOM 879 N N . PRO A 1 113 ? 0.233 13.880 14.670 1.00 96.50 113 PRO A N 1
ATOM 880 C CA . PRO A 1 113 ? 1.043 13.812 13.465 1.00 96.50 113 PRO A CA 1
ATOM 881 C C . PRO A 1 113 ? 2.266 12.909 13.665 1.00 96.50 113 PRO A C 1
ATOM 883 O O . PRO A 1 113 ? 2.948 12.970 14.693 1.00 96.50 113 PRO A O 1
ATOM 886 N N . TYR A 1 114 ? 2.562 12.107 12.649 1.00 96.75 114 TYR A N 1
ATOM 887 C CA . TYR A 1 114 ? 3.802 11.364 12.470 1.00 96.75 114 TYR A CA 1
ATOM 888 C C . TYR A 1 114 ? 4.565 11.958 11.288 1.00 96.75 114 TYR A C 1
ATOM 890 O O . TYR A 1 114 ? 4.120 11.867 10.146 1.00 96.75 114 TYR A O 1
ATOM 898 N N . SER A 1 115 ? 5.709 12.585 11.552 1.00 97.12 115 SER A N 1
ATOM 899 C CA . SER A 1 115 ? 6.575 13.089 10.486 1.00 97.12 115 SER A CA 1
ATOM 900 C C . SER A 1 115 ? 7.371 11.945 9.872 1.00 97.12 115 SER A C 1
ATOM 902 O O . SER A 1 115 ? 7.983 11.155 10.594 1.00 97.12 115 SER A O 1
ATOM 904 N N . PHE A 1 116 ? 7.399 11.891 8.546 1.00 95.38 116 PHE A N 1
ATOM 905 C CA . PHE A 1 116 ? 8.243 10.968 7.799 1.00 95.38 116 PHE A CA 1
ATOM 906 C C . PHE A 1 116 ? 9.238 11.743 6.938 1.00 95.38 116 PHE A C 1
ATOM 908 O O . PHE A 1 116 ? 8.980 12.865 6.503 1.00 95.38 116 PHE A O 1
ATOM 915 N N . SER A 1 117 ? 10.387 11.122 6.698 1.00 96.62 117 SER A N 1
ATOM 916 C CA . SER A 1 117 ? 11.421 11.622 5.801 1.00 96.62 117 SER A CA 1
ATOM 917 C C . SER A 1 117 ? 12.108 10.432 5.143 1.00 96.62 117 SER A C 1
ATOM 919 O O . SER A 1 117 ? 12.375 9.422 5.799 1.00 96.62 117 SER A O 1
ATOM 921 N N . SER A 1 118 ? 12.346 10.540 3.844 1.00 97.06 118 SER A N 1
ATOM 922 C CA . SER A 1 118 ? 12.984 9.533 3.010 1.00 97.06 118 SER A CA 1
ATOM 923 C C . SER A 1 118 ? 13.744 10.208 1.867 1.00 97.06 118 SER A C 1
ATOM 925 O O . SER A 1 118 ? 13.548 11.390 1.581 1.00 97.06 118 SER A O 1
ATOM 927 N N . THR A 1 119 ? 14.610 9.459 1.197 1.00 97.44 119 THR A N 1
ATOM 928 C CA . THR A 1 119 ? 15.113 9.820 -0.127 1.00 97.44 119 THR A CA 1
ATOM 929 C C . THR A 1 119 ? 14.468 8.895 -1.149 1.00 97.44 119 THR A C 1
ATOM 931 O O . THR A 1 119 ? 14.587 7.675 -1.031 1.00 97.44 119 THR A O 1
ATOM 934 N N . VAL A 1 120 ? 13.792 9.466 -2.150 1.00 96.38 120 VAL A N 1
ATOM 935 C CA . VAL A 1 120 ? 13.364 8.712 -3.331 1.00 96.38 120 VAL A CA 1
ATOM 936 C C . VAL A 1 120 ? 14.519 8.641 -4.315 1.00 96.38 120 VAL A C 1
ATOM 938 O O . VAL A 1 120 ? 15.183 9.645 -4.578 1.00 96.38 120 VAL A O 1
ATOM 941 N N . TYR A 1 121 ? 14.732 7.463 -4.874 1.00 95.50 121 TYR A N 1
ATOM 942 C CA . TYR A 1 121 ? 15.703 7.186 -5.916 1.00 95.50 121 TYR A CA 1
ATOM 943 C C . TYR A 1 121 ? 14.984 6.613 -7.132 1.00 95.50 121 TYR A C 1
ATOM 945 O O . TYR A 1 121 ? 14.038 5.847 -6.970 1.00 95.50 121 TYR A O 1
ATOM 953 N N . PHE A 1 122 ? 15.434 6.962 -8.334 1.00 93.00 122 PHE A N 1
ATOM 954 C CA . PHE A 1 122 ? 14.889 6.432 -9.588 1.00 93.00 122 PHE A CA 1
ATOM 955 C C . PHE A 1 122 ? 15.955 6.379 -10.684 1.00 93.00 122 PHE A C 1
ATOM 957 O O . PHE A 1 122 ? 16.977 7.067 -10.587 1.00 93.00 122 PHE A O 1
ATOM 964 N N . ILE A 1 123 ? 15.756 5.548 -11.713 1.00 87.62 123 ILE A N 1
ATOM 965 C CA . ILE A 1 123 ? 16.772 5.286 -12.746 1.00 87.62 123 ILE A CA 1
ATOM 966 C C . ILE A 1 123 ? 16.256 5.732 -14.111 1.00 87.62 123 ILE A C 1
ATOM 968 O O . ILE A 1 123 ? 15.317 5.169 -14.663 1.00 87.62 123 ILE A O 1
ATOM 972 N N . VAL A 1 124 ? 16.948 6.694 -14.723 1.00 87.56 124 VAL A N 1
ATOM 973 C CA . VAL A 1 124 ? 16.684 7.117 -16.105 1.00 87.56 124 VAL A CA 1
ATOM 974 C C . VAL A 1 124 ? 17.943 6.894 -16.929 1.00 87.56 124 VAL A C 1
ATOM 976 O O . VAL A 1 124 ? 18.978 7.489 -16.642 1.00 87.56 124 VAL A O 1
ATOM 979 N N . ASN A 1 125 ? 17.856 6.051 -17.963 1.00 89.94 125 ASN A N 1
ATOM 980 C CA . ASN A 1 125 ? 18.975 5.731 -18.863 1.00 89.94 125 ASN A CA 1
ATOM 981 C C . ASN A 1 125 ? 20.260 5.344 -18.099 1.00 89.94 125 ASN A C 1
ATOM 983 O O . ASN A 1 125 ? 21.302 5.976 -18.270 1.00 89.94 125 ASN A O 1
ATOM 987 N N . ASP A 1 126 ? 20.157 4.360 -17.200 1.00 88.50 126 ASP A N 1
ATOM 988 C CA . ASP A 1 126 ? 21.249 3.857 -16.345 1.00 88.50 126 ASP A CA 1
ATOM 989 C C . ASP A 1 126 ? 21.868 4.890 -15.382 1.00 88.50 126 ASP A C 1
ATOM 991 O O . ASP A 1 126 ? 22.880 4.623 -14.733 1.00 88.50 126 ASP A O 1
ATOM 995 N N . THR A 1 127 ? 21.255 6.067 -15.249 1.00 92.25 127 THR A N 1
ATOM 996 C CA . THR A 1 127 ? 21.660 7.100 -14.293 1.00 92.25 127 THR A CA 1
ATOM 997 C C . THR A 1 127 ? 20.685 7.131 -13.126 1.00 92.25 127 THR A C 1
ATOM 999 O O . THR A 1 127 ? 19.480 7.286 -13.323 1.00 92.25 127 THR A O 1
ATOM 1002 N N . THR A 1 128 ? 21.211 7.016 -11.906 1.00 93.38 128 THR A N 1
ATOM 1003 C CA . THR A 1 128 ? 20.420 7.148 -10.679 1.00 93.38 128 THR A CA 1
ATOM 1004 C C . THR A 1 128 ? 20.245 8.616 -10.311 1.00 93.38 128 THR A C 1
ATOM 1006 O O . THR A 1 128 ? 21.221 9.345 -10.124 1.00 93.38 128 THR A O 1
ATOM 1009 N N . TYR A 1 129 ? 18.995 9.026 -10.148 1.00 95.25 129 TYR A N 1
ATOM 1010 C CA . TYR A 1 129 ? 18.591 10.318 -9.609 1.00 95.25 129 TYR A CA 1
ATOM 1011 C C . TYR A 1 129 ? 18.043 10.130 -8.199 1.00 95.25 129 TYR A C 1
ATOM 1013 O O . TYR A 1 129 ? 17.551 9.055 -7.861 1.00 95.25 129 TYR A O 1
ATOM 1021 N N . GLN A 1 130 ? 18.125 11.178 -7.381 1.00 96.38 130 GLN A N 1
ATOM 1022 C CA . GLN A 1 130 ? 17.595 11.160 -6.023 1.00 96.38 130 GLN A CA 1
ATOM 1023 C C . GLN A 1 130 ? 16.968 12.503 -5.648 1.00 96.38 130 GLN A C 1
ATOM 1025 O O . GLN A 1 130 ? 17.440 13.556 -6.086 1.00 96.38 130 GLN A O 1
ATOM 1030 N N . SER A 1 131 ? 15.935 12.466 -4.812 1.00 95.88 131 SER A N 1
ATOM 1031 C CA . SER A 1 131 ? 15.301 13.651 -4.230 1.00 95.88 131 SER A CA 1
ATOM 1032 C C . SER A 1 131 ? 14.849 13.355 -2.800 1.00 95.88 131 SER A C 1
ATOM 1034 O O . SER A 1 131 ? 14.388 12.244 -2.534 1.00 95.88 131 SER A O 1
ATOM 1036 N N . PRO A 1 132 ? 14.940 14.315 -1.865 1.00 96.50 132 PRO A N 1
ATOM 1037 C CA . PRO A 1 132 ? 14.289 14.158 -0.574 1.00 96.50 132 PRO A CA 1
ATOM 1038 C C . PRO A 1 132 ? 12.766 14.100 -0.747 1.00 96.50 132 PRO A C 1
ATOM 1040 O O . PRO A 1 132 ? 12.202 14.745 -1.635 1.00 96.50 132 PRO A O 1
ATOM 1043 N N . VAL A 1 133 ? 12.122 13.338 0.131 1.00 94.25 133 VAL A N 1
ATOM 1044 C CA . VAL A 1 133 ? 10.672 13.278 0.320 1.00 94.25 133 VAL A CA 1
ATOM 1045 C C . VAL A 1 133 ? 10.407 13.401 1.812 1.00 94.25 133 VAL A C 1
ATOM 1047 O O . VAL A 1 133 ? 10.945 12.642 2.615 1.00 94.25 133 VAL A O 1
ATOM 1050 N N . GLU A 1 134 ? 9.576 14.356 2.199 1.00 96.06 134 GLU A N 1
ATOM 1051 C CA . GLU A 1 134 ? 9.209 14.587 3.591 1.00 96.06 134 GLU A CA 1
ATOM 1052 C C . GLU A 1 134 ? 7.745 14.986 3.694 1.00 96.06 134 GLU A C 1
ATOM 1054 O O . GLU A 1 134 ? 7.167 15.544 2.760 1.00 96.06 134 GLU A O 1
ATOM 1059 N N . GLY A 1 135 ? 7.140 14.687 4.835 1.00 96.31 135 GLY A N 1
ATOM 1060 C CA . GLY A 1 135 ? 5.739 14.987 5.054 1.00 96.31 135 GLY A CA 1
ATOM 1061 C C . GLY A 1 135 ? 5.260 14.562 6.427 1.00 96.31 135 GLY A C 1
ATOM 1062 O O . GLY A 1 135 ? 6.038 14.248 7.334 1.00 96.31 135 GLY A O 1
ATOM 1063 N N . THR A 1 136 ? 3.946 14.591 6.594 1.00 97.19 136 THR A N 1
ATOM 1064 C CA . THR A 1 136 ? 3.280 14.178 7.826 1.00 97.19 136 THR A CA 1
ATOM 1065 C C . THR A 1 136 ? 2.137 13.232 7.509 1.00 97.19 136 THR A C 1
ATOM 1067 O O . THR A 1 136 ? 1.358 13.484 6.599 1.00 97.19 136 THR A O 1
ATOM 1070 N N . LEU A 1 137 ? 2.034 12.169 8.295 1.00 97.44 137 LEU A N 1
ATOM 1071 C CA . LEU A 1 137 ? 0.949 11.202 8.305 1.00 97.44 137 LEU A CA 1
ATOM 1072 C C . LEU A 1 137 ? 0.152 11.364 9.600 1.00 97.44 137 LEU A C 1
ATOM 1074 O O . LEU A 1 137 ? 0.729 11.376 10.686 1.00 97.44 137 LEU A O 1
ATOM 1078 N N . THR A 1 138 ? -1.167 11.438 9.504 1.00 97.50 138 THR A N 1
ATOM 1079 C CA . THR A 1 138 ? -2.066 11.454 10.662 1.00 97.50 138 THR A CA 1
ATOM 1080 C C . THR A 1 138 ? -3.040 10.291 10.571 1.00 97.50 138 THR A C 1
ATOM 1082 O O . THR A 1 138 ? -3.615 10.027 9.519 1.00 97.50 138 THR A O 1
ATOM 1085 N N . PHE A 1 139 ? -3.233 9.586 11.685 1.00 97.75 139 PHE A N 1
ATOM 1086 C CA . PHE A 1 139 ? -4.347 8.657 11.832 1.00 97.75 139 PHE A CA 1
ATOM 1087 C C . PHE A 1 139 ? -5.582 9.441 12.276 1.00 97.75 139 PHE A C 1
ATOM 1089 O O . PHE A 1 139 ? -5.631 9.950 13.395 1.00 97.75 139 PHE A O 1
ATOM 1096 N N . ASP A 1 140 ? -6.587 9.537 11.414 1.00 96.81 140 ASP A N 1
ATOM 1097 C CA . ASP A 1 140 ? -7.801 10.317 11.688 1.00 96.81 140 ASP A CA 1
ATOM 1098 C C . ASP A 1 140 ? -8.806 9.560 12.562 1.00 96.81 140 ASP A C 1
ATOM 1100 O O . ASP A 1 140 ? -9.747 10.154 13.095 1.00 96.81 140 ASP A O 1
ATOM 1104 N N . GLY A 1 141 ? -8.595 8.257 12.746 1.00 96.19 141 GLY A N 1
ATOM 1105 C CA . GLY A 1 141 ? -9.457 7.371 13.514 1.00 96.19 141 GLY A CA 1
ATOM 1106 C C . GLY A 1 141 ? -10.094 6.282 12.656 1.00 96.19 141 GLY A C 1
ATOM 1107 O O . GLY A 1 141 ? -9.766 6.088 11.482 1.00 96.19 141 GLY A O 1
ATOM 1108 N N . TYR A 1 142 ? -11.023 5.561 13.279 1.00 96.88 142 TYR A N 1
ATOM 1109 C CA . TYR A 1 142 ? -11.821 4.533 12.624 1.00 96.88 142 TYR A CA 1
ATOM 1110 C C . TYR A 1 142 ? -13.103 5.137 12.052 1.00 96.88 142 TYR A C 1
ATOM 1112 O O . TYR A 1 142 ? -13.822 5.859 12.745 1.00 96.88 142 TYR A O 1
ATOM 1120 N N . VAL A 1 143 ? -13.411 4.814 10.801 1.00 97.31 143 VAL A N 1
ATOM 1121 C CA . VAL A 1 143 ? -14.598 5.290 10.086 1.00 97.31 143 VAL A CA 1
ATOM 1122 C C . VAL A 1 143 ? -15.356 4.129 9.444 1.00 97.31 143 VAL A C 1
ATOM 1124 O O . VAL A 1 143 ? -14.857 3.007 9.350 1.00 97.31 143 VAL A O 1
ATOM 1127 N N . ASN A 1 144 ? -16.574 4.407 8.981 1.00 97.81 144 ASN A N 1
ATOM 1128 C CA . ASN A 1 144 ? -17.263 3.538 8.032 1.00 97.81 144 ASN A CA 1
ATOM 1129 C C . ASN A 1 144 ? -16.955 4.027 6.616 1.00 97.81 144 ASN A C 1
ATOM 1131 O O . ASN A 1 144 ? -17.023 5.230 6.352 1.00 97.81 144 ASN A O 1
ATOM 1135 N N . LYS A 1 145 ? -16.661 3.110 5.695 1.00 98.00 145 LYS A N 1
ATOM 1136 C CA . LYS A 1 145 ? -16.412 3.430 4.286 1.00 98.00 145 LYS A CA 1
ATOM 1137 C C . LYS A 1 145 ? -17.230 2.504 3.400 1.00 98.00 145 LYS A C 1
ATOM 1139 O O . LYS A 1 145 ? -17.241 1.296 3.607 1.00 98.00 145 LYS A O 1
ATOM 1144 N N . THR A 1 146 ? -17.917 3.082 2.420 1.00 98.25 146 THR A N 1
ATOM 1145 C CA . THR A 1 146 ? -18.590 2.324 1.362 1.00 98.25 146 THR A CA 1
ATOM 1146 C C . THR A 1 146 ? -17.826 2.526 0.065 1.00 98.25 146 THR A C 1
ATOM 1148 O O . THR A 1 146 ? -17.526 3.663 -0.298 1.00 98.25 146 THR A O 1
ATOM 1151 N N . VAL A 1 147 ? -17.513 1.421 -0.595 1.00 97.69 147 VAL A N 1
ATOM 1152 C CA . VAL A 1 147 ? -16.895 1.319 -1.924 1.00 97.69 147 VAL A CA 1
ATOM 1153 C C . VAL A 1 147 ? -17.729 0.323 -2.744 1.00 97.69 147 VAL A C 1
ATOM 1155 O O . VAL A 1 147 ? -18.635 -0.299 -2.182 1.00 97.69 147 VAL A O 1
ATOM 1158 N N . PRO A 1 148 ? -17.496 0.150 -4.055 1.00 97.19 148 PRO A N 1
ATOM 1159 C CA . PRO A 1 148 ? -18.244 -0.838 -4.829 1.00 97.19 148 PRO A CA 1
ATOM 1160 C C . PRO A 1 148 ? -18.163 -2.265 -4.261 1.00 97.19 148 PRO A C 1
ATOM 1162 O O . PRO A 1 148 ? -19.175 -2.951 -4.304 1.00 97.19 148 PRO A O 1
ATOM 1165 N N . ALA A 1 149 ? -17.040 -2.645 -3.633 1.00 97.38 149 ALA A N 1
ATOM 1166 C CA . ALA A 1 149 ? -16.865 -3.925 -2.928 1.00 97.38 149 ALA A CA 1
ATOM 1167 C C . ALA A 1 149 ? -17.681 -4.080 -1.619 1.00 97.38 149 ALA A C 1
ATOM 1169 O O . ALA A 1 149 ? -17.460 -5.025 -0.860 1.00 97.38 149 ALA A O 1
ATOM 1170 N N . GLY A 1 150 ? -18.533 -3.106 -1.275 1.00 97.06 150 GLY A N 1
ATOM 1171 C CA . GLY A 1 150 ? -19.400 -3.129 -0.097 1.00 97.06 150 GLY A CA 1
ATOM 1172 C C . GLY A 1 150 ? -19.109 -2.049 0.950 1.00 97.06 150 GLY A C 1
ATOM 1173 O O . GLY A 1 150 ? -18.366 -1.087 0.737 1.00 97.06 150 GLY A O 1
ATOM 1174 N N . THR A 1 151 ? -19.747 -2.198 2.114 1.00 97.69 151 THR A N 1
ATOM 1175 C CA . THR A 1 151 ? -19.586 -1.297 3.265 1.00 97.69 151 THR A CA 1
ATOM 1176 C C . THR A 1 151 ? -18.735 -1.957 4.343 1.00 97.69 151 THR A C 1
ATOM 1178 O O . THR A 1 151 ? -19.077 -3.021 4.857 1.00 97.69 151 THR A O 1
ATOM 1181 N N . PHE A 1 152 ? -17.665 -1.274 4.737 1.00 97.69 152 PHE A N 1
ATOM 1182 C CA . PHE A 1 152 ? -16.702 -1.725 5.734 1.00 97.69 152 PHE A CA 1
ATOM 1183 C C . PHE A 1 152 ? -16.779 -0.832 6.975 1.00 97.69 152 PHE A C 1
ATOM 1185 O O . PHE A 1 152 ? -16.757 0.399 6.874 1.00 97.69 152 PHE A O 1
ATOM 1192 N N . GLY A 1 153 ? -16.875 -1.458 8.149 1.00 95.75 153 GLY A N 1
ATOM 1193 C CA . GLY A 1 153 ? -16.713 -0.793 9.443 1.00 95.75 153 GLY A CA 1
ATOM 1194 C C . GLY A 1 153 ? -15.272 -0.879 9.945 1.00 95.75 153 GLY A C 1
ATOM 1195 O O . GLY A 1 153 ? -14.499 -1.711 9.475 1.00 95.75 153 GLY A O 1
ATOM 1196 N N . ASN A 1 154 ? -14.920 -0.042 10.925 1.00 94.81 154 ASN A N 1
ATOM 1197 C CA . ASN A 1 154 ? -13.574 0.018 11.516 1.00 94.81 154 ASN A CA 1
ATOM 1198 C C . ASN A 1 154 ? -12.454 0.228 10.481 1.00 94.81 154 ASN A C 1
ATOM 1200 O O . ASN A 1 154 ? -11.363 -0.330 10.611 1.00 94.81 154 ASN A O 1
ATOM 1204 N N . VAL A 1 155 ? -12.725 1.025 9.451 1.00 98.00 155 VAL A N 1
ATOM 1205 C CA . VAL A 1 155 ? -11.756 1.397 8.417 1.00 98.00 155 VAL A CA 1
ATOM 1206 C C . VAL A 1 155 ? -10.820 2.445 8.989 1.00 98.00 155 VAL A C 1
ATOM 1208 O O . VAL A 1 155 ? -11.294 3.438 9.542 1.00 98.00 155 VAL A O 1
ATOM 1211 N N . ILE A 1 156 ? -9.510 2.249 8.869 1.00 98.06 156 ILE A N 1
ATOM 1212 C CA . ILE A 1 156 ? -8.560 3.283 9.285 1.00 98.06 156 ILE A CA 1
ATOM 1213 C C . ILE A 1 156 ? -8.518 4.350 8.198 1.00 98.06 156 ILE A C 1
ATOM 1215 O O . ILE A 1 156 ? -8.422 4.029 7.012 1.00 98.06 156 ILE A O 1
ATOM 1219 N N . LYS A 1 157 ? -8.624 5.615 8.602 1.00 98.06 157 LYS A N 1
ATOM 1220 C CA . LYS A 1 157 ? -8.384 6.754 7.720 1.00 98.06 157 LYS A CA 1
ATOM 1221 C C . LYS A 1 157 ? -7.013 7.337 8.041 1.00 98.06 157 LYS A C 1
ATOM 1223 O O . LYS A 1 157 ? -6.756 7.732 9.180 1.00 98.06 157 LYS A O 1
ATOM 1228 N N . LEU A 1 158 ? -6.153 7.374 7.037 1.00 98.06 158 LEU A N 1
ATOM 1229 C CA . LEU A 1 158 ? -4.836 7.988 7.089 1.00 98.06 158 LEU A CA 1
ATOM 1230 C C . LEU A 1 158 ? -4.852 9.258 6.243 1.00 98.06 158 LEU A C 1
ATOM 1232 O O . LEU A 1 158 ? -5.398 9.245 5.145 1.00 98.06 158 LEU A O 1
ATOM 1236 N N . HIS A 1 159 ? -4.290 10.348 6.755 1.00 97.75 159 HIS A N 1
ATOM 1237 C CA . HIS A 1 159 ? -4.224 11.642 6.073 1.00 97.75 159 HIS A CA 1
ATOM 1238 C C . HIS A 1 159 ? -2.773 12.092 5.932 1.00 97.75 159 HIS A C 1
ATOM 1240 O O . HIS A 1 159 ? -2.021 12.078 6.908 1.00 97.75 159 HIS A O 1
ATOM 1246 N N . TYR A 1 160 ? -2.389 12.478 4.719 1.00 96.12 160 TYR A N 1
ATOM 1247 C CA . TYR A 1 160 ? -1.024 12.820 4.346 1.00 96.12 160 TYR A CA 1
ATOM 1248 C C . TYR A 1 160 ? -0.915 14.297 3.962 1.00 96.12 160 TYR A C 1
ATOM 1250 O O . TYR A 1 160 ? -1.724 14.825 3.200 1.00 96.12 160 TYR A O 1
ATOM 1258 N N . LEU A 1 161 ? 0.124 14.956 4.470 1.00 93.56 161 LEU A N 1
ATOM 1259 C CA . LEU A 1 161 ? 0.488 16.344 4.180 1.00 93.56 161 LEU A CA 1
ATOM 1260 C C . LEU A 1 161 ? 1.933 16.408 3.657 1.00 93.56 161 LEU A C 1
ATOM 1262 O O . LEU A 1 161 ? 2.763 15.619 4.122 1.00 93.56 161 LEU A O 1
ATOM 1266 N N . PRO A 1 162 ? 2.265 17.357 2.758 1.00 91.12 162 PRO A N 1
ATOM 1267 C CA . PRO A 1 162 ? 1.464 18.524 2.353 1.00 91.12 162 PRO A CA 1
ATOM 1268 C C . PRO A 1 162 ? 0.449 18.272 1.229 1.00 91.12 162 PRO A C 1
ATOM 1270 O O . PRO A 1 162 ? -0.343 19.162 0.940 1.00 91.12 162 PRO A O 1
ATOM 1273 N N . ASP A 1 163 ? 0.460 17.087 0.624 1.00 87.50 163 ASP A N 1
ATOM 1274 C CA . ASP A 1 163 ? -0.340 16.764 -0.566 1.00 87.50 163 ASP A CA 1
ATOM 1275 C C . ASP A 1 163 ? -1.862 16.730 -0.322 1.00 87.50 163 ASP A C 1
ATOM 1277 O O . ASP A 1 163 ? -2.636 16.690 -1.273 1.00 87.50 163 ASP A O 1
ATOM 1281 N N . ASP A 1 164 ? -2.291 16.771 0.942 1.00 92.75 164 ASP A N 1
ATOM 1282 C CA . ASP A 1 164 ? -3.692 16.799 1.375 1.00 92.75 164 ASP A CA 1
ATOM 1283 C C . ASP A 1 164 ? -4.530 15.652 0.783 1.00 92.75 164 ASP A C 1
ATOM 1285 O O . ASP A 1 164 ? -5.637 15.840 0.278 1.00 92.75 164 ASP A O 1
ATOM 1289 N N . TYR A 1 165 ? -3.995 14.429 0.862 1.00 93.94 165 TYR A N 1
ATOM 1290 C CA . TYR A 1 165 ? -4.674 13.218 0.396 1.00 93.94 165 TYR A CA 1
ATOM 1291 C C . TYR A 1 165 ? -4.951 12.247 1.542 1.00 93.94 165 TYR A C 1
ATOM 1293 O O . TYR A 1 165 ? -4.219 12.183 2.532 1.00 93.94 165 TYR A O 1
ATOM 1301 N N . SER A 1 166 ? -6.046 11.494 1.430 1.00 97.44 166 SER A N 1
ATOM 1302 C CA . SER A 1 166 ? -6.442 10.496 2.425 1.00 97.44 166 SER A CA 1
ATOM 1303 C C . SER A 1 166 ? -6.480 9.099 1.830 1.00 97.44 166 SER A C 1
ATOM 1305 O O . SER A 1 166 ? -6.981 8.913 0.725 1.00 97.44 166 SER A O 1
ATOM 1307 N N . GLU A 1 167 ? -6.066 8.119 2.621 1.00 98.12 167 GLU A N 1
ATOM 1308 C CA . GLU A 1 167 ? -6.194 6.700 2.309 1.00 98.12 167 GLU A CA 1
ATOM 1309 C C . GLU A 1 167 ? -7.091 6.004 3.332 1.00 98.12 167 GLU A C 1
ATOM 1311 O O . GLU A 1 167 ? -7.083 6.317 4.527 1.00 98.12 167 GLU A O 1
ATOM 1316 N N . PHE A 1 168 ? -7.875 5.043 2.856 1.00 98.56 168 PHE A N 1
ATOM 1317 C CA . PHE A 1 168 ? -8.827 4.281 3.652 1.00 98.56 168 PHE A CA 1
ATOM 1318 C C . PHE A 1 168 ? -8.475 2.799 3.573 1.00 98.56 168 PHE A C 1
ATOM 1320 O O . PHE A 1 168 ? -8.557 2.218 2.492 1.00 98.56 168 PHE A O 1
ATOM 1327 N N . TYR A 1 169 ? -8.142 2.171 4.703 1.00 98.44 169 TYR A N 1
ATOM 1328 C CA . TYR A 1 169 ? -7.794 0.746 4.746 1.00 98.44 169 TYR A CA 1
ATOM 1329 C C . TYR A 1 169 ? -8.803 -0.066 5.558 1.00 98.44 169 TYR A C 1
ATOM 1331 O O . TYR A 1 169 ? -9.129 0.264 6.703 1.00 98.44 169 TYR A O 1
ATOM 1339 N N . GLY A 1 170 ? -9.295 -1.149 4.964 1.00 97.94 170 GLY A N 1
ATOM 1340 C CA . GLY A 1 170 ? -10.210 -2.102 5.579 1.00 97.94 170 GLY A CA 1
ATOM 1341 C C . GLY A 1 170 ? -9.453 -3.242 6.245 1.00 97.94 170 GLY A C 1
ATOM 1342 O O . GLY A 1 170 ? -8.527 -3.812 5.666 1.00 97.94 170 GLY A O 1
ATOM 1343 N N . LYS A 1 171 ? -9.868 -3.611 7.459 1.00 96.62 171 LYS A N 1
ATOM 1344 C CA . LYS A 1 171 ? -9.281 -4.747 8.173 1.00 96.62 171 LYS A CA 1
ATOM 1345 C C . LYS A 1 171 ? -9.516 -6.047 7.398 1.00 96.62 171 LYS A C 1
ATOM 1347 O O . LYS A 1 171 ? -10.646 -6.335 7.013 1.00 96.62 171 LYS A O 1
ATOM 1352 N N . GLY A 1 172 ? -8.455 -6.821 7.191 1.00 96.25 172 GLY A N 1
ATOM 1353 C CA . GLY A 1 172 ? -8.453 -8.058 6.409 1.00 96.25 172 GLY A CA 1
ATOM 1354 C C . GLY A 1 172 ? -8.562 -7.846 4.900 1.00 96.25 172 GLY A C 1
ATOM 1355 O O . GLY A 1 172 ? -8.645 -8.825 4.173 1.00 96.25 172 GLY A O 1
ATOM 1356 N N . VAL A 1 173 ? -8.581 -6.595 4.427 1.00 97.56 173 VAL A N 1
ATOM 1357 C CA . VAL A 1 173 ? -8.752 -6.282 3.003 1.00 97.56 173 VAL A CA 1
ATOM 1358 C C . VAL A 1 173 ? -7.602 -5.452 2.468 1.00 97.56 173 VAL A C 1
ATOM 1360 O O . VAL A 1 173 ? -7.131 -5.755 1.388 1.00 97.56 173 VAL A O 1
ATOM 1363 N N . GLY A 1 174 ? -7.108 -4.441 3.182 1.00 97.56 174 GLY A N 1
ATOM 1364 C CA . GLY A 1 174 ? -6.127 -3.505 2.624 1.00 97.56 174 GLY A CA 1
ATOM 1365 C C . GLY A 1 174 ? -6.768 -2.225 2.104 1.00 97.56 174 GLY A C 1
ATOM 1366 O O . GLY A 1 174 ? -7.785 -1.774 2.636 1.00 97.56 174 GLY A O 1
ATOM 1367 N N . LEU A 1 175 ? -6.150 -1.617 1.089 1.00 97.81 175 LEU A N 1
ATOM 1368 C CA . LEU A 1 175 ? -6.593 -0.345 0.521 1.00 97.81 175 LEU A CA 1
ATOM 1369 C C . LEU A 1 175 ? -8.015 -0.464 -0.050 1.00 97.81 175 LEU A C 1
ATOM 1371 O O . LEU A 1 175 ? -8.283 -1.296 -0.915 1.00 97.81 175 LEU A O 1
ATOM 1375 N N . LEU A 1 176 ? -8.916 0.393 0.426 1.00 98.44 176 LEU A N 1
ATOM 1376 C CA . LEU A 1 176 ? -10.286 0.517 -0.071 1.00 98.44 176 LEU A CA 1
ATOM 1377 C C . LEU A 1 176 ? -10.427 1.697 -1.030 1.00 98.44 176 LEU A C 1
ATOM 1379 O O . LEU A 1 176 ? -11.150 1.605 -2.019 1.00 98.44 176 LEU A O 1
ATOM 1383 N N . ASP A 1 177 ? -9.797 2.822 -0.694 1.00 98.00 177 ASP A N 1
ATOM 1384 C CA . ASP A 1 177 ? -9.945 4.085 -1.412 1.00 98.00 177 ASP A CA 1
ATOM 1385 C C . ASP A 1 177 ? -8.766 5.020 -1.104 1.00 98.00 177 ASP A C 1
ATOM 1387 O O . ASP A 1 177 ? -8.394 5.161 0.063 1.00 98.00 177 ASP A O 1
ATOM 1391 N N . ASN A 1 178 ? -8.215 5.683 -2.118 1.00 95.88 178 ASN A N 1
ATOM 1392 C CA . ASN A 1 178 ? -7.345 6.856 -1.963 1.00 95.88 178 ASN A CA 1
ATOM 1393 C C . ASN A 1 178 ? -7.632 7.976 -2.986 1.00 95.88 178 ASN A C 1
ATOM 1395 O O . ASN A 1 178 ? -6.783 8.824 -3.246 1.00 95.88 178 ASN A O 1
ATOM 1399 N N . GLY A 1 179 ? -8.818 7.975 -3.597 1.00 93.06 179 GLY A N 1
ATOM 1400 C CA . GLY A 1 179 ? -9.213 8.875 -4.682 1.00 93.06 179 GLY A CA 1
ATOM 1401 C C . GLY A 1 179 ? -8.773 8.389 -6.062 1.00 93.06 179 GLY A C 1
ATOM 1402 O O . GLY A 1 179 ? -9.582 8.403 -6.992 1.00 93.06 179 GLY A O 1
ATOM 1403 N N . ASP A 1 180 ? -7.538 7.901 -6.185 1.00 92.88 180 ASP A N 1
ATOM 1404 C CA . ASP A 1 180 ? -7.001 7.374 -7.444 1.00 92.88 180 ASP A CA 1
ATOM 1405 C C . ASP A 1 180 ? -7.383 5.920 -7.692 1.00 92.88 180 ASP A C 1
ATOM 1407 O O . ASP A 1 180 ? -7.592 5.540 -8.843 1.00 92.88 180 ASP A O 1
ATOM 1411 N N . TYR A 1 181 ? -7.492 5.124 -6.630 1.00 95.44 181 TYR A N 1
ATOM 1412 C CA . TYR A 1 181 ? -7.931 3.736 -6.638 1.00 95.44 181 TYR A CA 1
ATOM 1413 C C . TYR A 1 181 ? -9.137 3.576 -5.723 1.00 95.44 181 TYR A C 1
ATOM 1415 O O . TYR A 1 181 ? -9.067 3.904 -4.543 1.00 95.44 181 TYR A O 1
ATOM 1423 N N . VAL A 1 182 ? -10.226 3.021 -6.254 1.00 97.62 182 VAL A N 1
ATOM 1424 C CA . VAL A 1 182 ? -11.433 2.672 -5.494 1.00 97.62 182 VAL A CA 1
ATOM 1425 C C . VAL A 1 182 ? -11.702 1.179 -5.659 1.00 97.62 182 VAL A C 1
ATOM 1427 O O . VAL A 1 182 ? -11.758 0.677 -6.783 1.00 97.62 182 VAL A O 1
ATOM 1430 N N . LEU A 1 183 ? -11.828 0.456 -4.545 1.00 98.44 183 LEU A N 1
ATOM 1431 C CA . LEU A 1 183 ? -11.905 -1.005 -4.536 1.00 98.44 183 LEU A CA 1
ATOM 1432 C C . LEU A 1 183 ? -13.233 -1.518 -5.106 1.00 98.44 183 LEU A C 1
ATOM 1434 O O . LEU A 1 183 ? -14.302 -1.287 -4.538 1.00 98.44 183 LEU A O 1
ATOM 1438 N N . ASP A 1 184 ? -13.144 -2.287 -6.190 1.00 98.00 184 ASP A N 1
ATOM 1439 C CA . ASP A 1 184 ? -14.281 -2.976 -6.798 1.00 98.00 184 ASP A CA 1
ATOM 1440 C C . ASP A 1 184 ? -14.528 -4.348 -6.170 1.00 98.00 184 ASP A C 1
ATOM 1442 O O . ASP A 1 184 ? -15.670 -4.734 -5.951 1.00 98.00 184 ASP A O 1
ATOM 1446 N N . SER A 1 185 ? -13.459 -5.105 -5.923 1.00 98.25 185 SER A N 1
ATOM 1447 C CA . SER A 1 185 ? -13.500 -6.425 -5.284 1.00 98.25 185 SER A CA 1
ATOM 1448 C C . SER A 1 185 ? -12.094 -6.845 -4.852 1.00 98.25 185 SER A C 1
ATOM 1450 O O . SER A 1 185 ? -11.104 -6.271 -5.314 1.00 98.25 185 SER A O 1
ATOM 1452 N N . ALA A 1 186 ? -11.987 -7.852 -3.989 1.00 98.19 186 ALA A N 1
ATOM 1453 C CA . ALA A 1 186 ? -10.700 -8.414 -3.579 1.00 98.19 186 ALA A CA 1
ATOM 1454 C C . ALA A 1 186 ? -10.786 -9.928 -3.353 1.00 98.19 186 ALA A C 1
ATOM 1456 O O . ALA A 1 186 ? -11.846 -10.450 -3.002 1.00 98.19 186 ALA A O 1
ATOM 1457 N N . PHE A 1 187 ? -9.661 -10.616 -3.522 1.00 98.25 187 PHE A N 1
ATOM 1458 C CA . PHE A 1 187 ? -9.445 -11.996 -3.106 1.00 98.25 187 PHE A CA 1
ATOM 1459 C C . PHE A 1 187 ? -8.262 -12.022 -2.141 1.00 98.25 187 PHE A C 1
ATOM 1461 O O . PHE A 1 187 ? -7.119 -11.921 -2.577 1.00 98.25 187 PHE A O 1
ATOM 1468 N N . ILE A 1 188 ? -8.548 -12.096 -0.843 1.00 97.81 188 ILE A N 1
ATOM 1469 C CA . ILE A 1 188 ? -7.555 -11.981 0.233 1.00 97.81 188 ILE A CA 1
ATOM 1470 C C . ILE A 1 188 ? -7.687 -13.195 1.140 1.00 97.81 188 ILE A C 1
ATOM 1472 O O . ILE A 1 188 ? -8.806 -13.534 1.526 1.00 97.81 188 ILE A O 1
ATOM 1476 N N . ASP A 1 189 ? -6.575 -13.860 1.450 1.00 94.62 189 ASP A N 1
ATOM 1477 C CA . ASP A 1 189 ? -6.537 -15.051 2.315 1.00 94.62 189 ASP A CA 1
ATOM 1478 C C . ASP A 1 189 ? -7.614 -16.099 1.950 1.00 94.62 189 ASP A C 1
ATOM 1480 O O . ASP A 1 189 ? -8.367 -16.611 2.776 1.00 94.62 189 ASP A O 1
ATOM 1484 N N . SER A 1 190 ? -7.734 -16.396 0.653 1.00 93.81 190 SER A N 1
ATOM 1485 C CA . SER A 1 190 ? -8.737 -17.319 0.093 1.00 93.81 190 SER A CA 1
ATOM 1486 C C . SER A 1 190 ? -10.212 -16.888 0.219 1.00 93.81 190 SER A C 1
ATOM 1488 O O . SER A 1 190 ? -11.112 -17.694 -0.041 1.00 93.81 190 SER A O 1
ATOM 1490 N N . VAL A 1 191 ? -10.490 -15.630 0.564 1.00 95.81 191 VAL A N 1
ATOM 1491 C CA . VAL A 1 191 ? -11.843 -15.070 0.714 1.00 95.81 191 VAL A CA 1
ATOM 1492 C C . VAL A 1 191 ? -12.117 -14.009 -0.353 1.00 95.81 191 VAL A C 1
ATOM 1494 O O . VAL A 1 191 ? -11.306 -13.120 -0.591 1.00 95.81 191 VAL A O 1
ATOM 1497 N N . TRP A 1 192 ? -13.296 -14.080 -0.984 1.00 97.12 192 TRP A N 1
ATOM 1498 C CA . TRP A 1 192 ? -13.775 -13.058 -1.923 1.00 97.12 192 TRP A CA 1
ATOM 1499 C C . TRP A 1 192 ? -14.576 -11.962 -1.216 1.00 97.12 192 TRP A C 1
ATOM 1501 O O . TRP A 1 192 ? -15.562 -12.251 -0.537 1.00 97.12 192 TRP A O 1
ATOM 1511 N N . TYR A 1 193 ? -14.214 -10.713 -1.490 1.00 95.44 193 TYR A N 1
ATOM 1512 C CA . TYR A 1 193 ? -14.926 -9.494 -1.110 1.00 95.44 193 TYR A CA 1
ATOM 1513 C C . TYR A 1 193 ? -15.543 -8.883 -2.374 1.00 95.44 193 TYR A C 1
ATOM 1515 O O . TYR A 1 193 ? -14.831 -8.695 -3.365 1.00 95.44 193 TYR A O 1
ATOM 1523 N N . LYS A 1 194 ? -16.857 -8.635 -2.368 1.00 90.25 194 LYS A N 1
ATOM 1524 C CA . LYS A 1 194 ? -17.649 -8.197 -3.528 1.00 90.25 194 LYS A CA 1
ATOM 1525 C C . LYS A 1 194 ? -18.660 -7.135 -3.146 1.00 90.25 194 LYS A C 1
ATOM 1527 O O . LYS A 1 194 ? -19.232 -7.269 -2.041 1.00 90.25 194 LYS A O 1
#

Solvent-accessible surface area (backbone atoms only — not comparable to full-atom values): 10804 Å² total; per-residue (Å²): 138,89,81,83,83,85,80,84,81,79,78,80,78,78,74,78,74,74,76,76,73,72,75,80,56,55,48,68,71,42,66,46,32,56,74,76,52,73,65,28,31,40,34,26,46,27,67,93,77,41,78,45,41,36,32,30,62,47,75,44,73,57,95,90,38,80,26,38,23,28,24,46,75,88,38,69,28,30,28,35,45,75,58,94,66,23,44,31,42,39,27,73,51,71,56,38,32,36,55,56,49,52,72,50,59,34,75,39,36,50,76,43,77,42,79,49,70,30,32,40,32,35,67,59,93,94,39,81,45,75,46,82,43,70,37,34,41,26,33,74,41,71,40,76,48,76,46,76,32,39,77,42,66,69,16,42,34,38,39,36,35,87,83,74,47,50,40,32,28,30,66,69,66,12,81,38,34,51,85,50,41,37,27,45,30,35,37,38,92,94,40,82,44,84

Foldseek 3Di:
DDDDDDDDPPPPPPPPPPPPPPDFAWQAPQVLLAFQDFQWKFWWQFPPRDIWIKGFHDWDAAPNDIFTFIDIVNHTQWTWDQDQQAIFTQGHGRFWGWVVTDGDGSGATAPDKDKDKIKIWGDDPNDIDIDIDIWIKHFNFWDWDQFLLGIAGRWIWIAIPPVGWIWTTGRQRHTQDTPRIHTNWIQGPNDIGD

pLDDT: mean 89.13, std 16.8, range [32.16, 98.56]

Nearest PDB s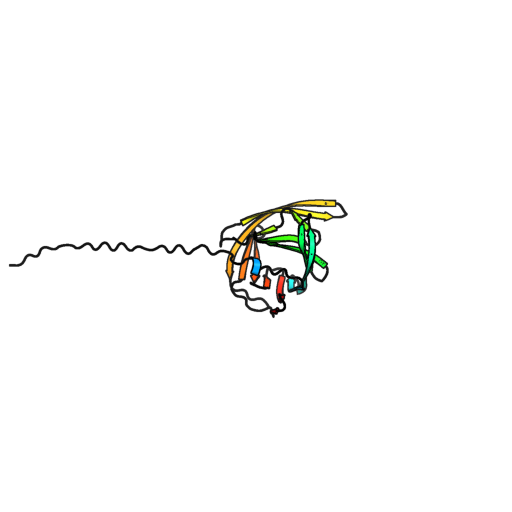tructures (foldseek):
  2in5-assembly1_A  TM=3.813E-01  e=5.049E-02  Escherichia coli K-12
  2in5-assembly1_B  TM=4.052E-01  e=1.124E-01  Escherichia coli K-12

Sequence (194 aa):
MKALLLFLSLIFLIGCSSSNKSEPVKLTDGAAYFPIADGDTWYFSAFGGRKVVRTVSGDTTINSLTCKRILENDTTQEAWSVDAAGFKTHLLIRDHWFDPPLLIPFNLEQGKPYSFSSTVYFIVNDTTYQSPVEGTLTFDGYVNKTVPAGTFGNVIKLHYLPDDYSEFYGKGVGLLDNGDYVLDSAFIDSVWYK

Secondary structure (DSSP, 8-state):
---------------------PPPPB--SGGGGS---TT-EEEEEEGGG-EEEEEEEEEEEETTEEEEEEEETTEEEEEEEE-SSEEEEEEEETTEEEEEEEEEETTPBBT-EEEEEEEEEEEETTEEEEEEEEEEEEEEEEEEEEETTEEEEEEEEEEEETTTEEEEEETTTEEEE-SSEEEEEEEETTEEE-

Radius of gyration: 24.6 Å; Cα contacts (8 Å, |Δi|>4): 444; chains: 1; bounding box: 63×47×94 Å